Protein AF-X1HNR7-F1 (afdb_monomer_lite)

Organism: NCBI:txid412755

Structure (mmCIF, N/CA/C/O backbone):
data_AF-X1HNR7-F1
#
_entry.id   AF-X1HNR7-F1
#
loop_
_atom_site.group_PDB
_atom_site.id
_atom_site.type_symbol
_atom_site.label_atom_id
_atom_site.label_alt_id
_atom_site.label_comp_id
_atom_site.label_asym_id
_atom_site.label_entity_id
_atom_site.label_seq_id
_atom_site.pdbx_PDB_ins_code
_atom_site.Cartn_x
_atom_site.Cartn_y
_atom_site.Cartn_z
_atom_site.occupancy
_atom_site.B_iso_or_equiv
_atom_site.auth_seq_id
_atom_site.auth_comp_id
_atom_site.auth_asym_id
_atom_site.auth_atom_id
_atom_site.pdbx_PDB_model_num
ATOM 1 N N . PHE A 1 1 ? 10.626 -23.157 -14.989 1.00 56.28 1 PHE A N 1
ATOM 2 C CA . PHE A 1 1 ? 10.855 -22.813 -16.398 1.00 56.28 1 PHE A CA 1
ATOM 3 C C . PHE A 1 1 ? 12.094 -21.938 -16.480 1.00 56.28 1 PHE A C 1
ATOM 5 O O . PHE A 1 1 ? 12.323 -21.141 -15.567 1.00 56.28 1 PHE A O 1
ATOM 12 N N . LYS A 1 2 ? 12.934 -22.143 -17.490 1.00 56.38 2 LYS A N 1
ATOM 13 C CA . LYS A 1 2 ? 13.924 -21.142 -17.908 1.00 56.38 2 LYS A CA 1
ATOM 14 C C . LYS A 1 2 ? 13.302 -20.429 -19.102 1.00 56.38 2 LYS A C 1
ATOM 16 O O . LYS A 1 2 ? 12.690 -21.101 -19.916 1.00 56.38 2 LYS A O 1
ATOM 21 N N . SER A 1 3 ? 13.417 -19.116 -19.182 1.00 61.44 3 SER A N 1
ATOM 22 C CA . SER A 1 3 ? 12.931 -18.364 -20.336 1.00 61.44 3 SER A CA 1
ATOM 23 C C . SER A 1 3 ? 14.121 -17.738 -21.051 1.00 61.44 3 SER A C 1
ATOM 25 O O . SER A 1 3 ? 15.116 -17.403 -20.402 1.00 61.44 3 SER A O 1
ATOM 27 N N . ALA A 1 4 ? 14.032 -17.609 -22.368 1.00 68.06 4 ALA A N 1
ATOM 28 C CA . ALA A 1 4 ? 15.034 -16.948 -23.194 1.00 68.06 4 ALA A CA 1
ATOM 29 C C . ALA A 1 4 ? 14.339 -15.970 -24.140 1.00 68.06 4 ALA A C 1
ATOM 31 O O . ALA A 1 4 ? 13.230 -16.245 -24.602 1.00 68.06 4 ALA A O 1
ATOM 32 N N . TYR A 1 5 ? 14.978 -14.838 -24.427 1.00 68.56 5 TYR A N 1
ATOM 33 C CA . TYR A 1 5 ? 14.567 -14.029 -25.567 1.00 68.56 5 TYR A CA 1
ATOM 34 C C . TYR A 1 5 ? 15.179 -14.641 -26.821 1.00 68.56 5 TYR A C 1
ATOM 36 O O . TYR A 1 5 ? 16.380 -14.883 -26.857 1.00 68.56 5 TYR A O 1
ATOM 44 N N . VAL A 1 6 ? 14.371 -14.917 -27.833 1.00 71.56 6 VAL A N 1
ATOM 45 C CA . VAL A 1 6 ? 14.819 -15.513 -29.093 1.00 71.56 6 VAL A CA 1
ATOM 46 C C . VAL A 1 6 ? 14.371 -14.639 -30.251 1.00 71.56 6 VAL A C 1
ATOM 48 O O . VAL A 1 6 ? 13.269 -14.093 -30.236 1.00 71.56 6 VAL A O 1
ATOM 51 N N . CYS A 1 7 ? 15.243 -14.481 -31.234 1.00 75.50 7 CYS A N 1
ATOM 52 C CA . CYS A 1 7 ? 14.926 -13.849 -32.505 1.00 75.50 7 CYS A CA 1
ATOM 53 C C . CYS A 1 7 ? 14.826 -14.915 -33.603 1.00 75.50 7 CYS A C 1
ATOM 55 O O . CYS A 1 7 ? 15.487 -15.952 -33.515 1.00 75.50 7 CYS A O 1
ATOM 57 N N . ASP A 1 8 ? 14.057 -14.641 -34.657 1.00 73.12 8 ASP A N 1
ATOM 58 C CA . ASP A 1 8 ? 13.908 -15.532 -35.815 1.00 73.12 8 ASP A CA 1
ATOM 59 C C . ASP A 1 8 ? 15.231 -15.770 -36.560 1.00 73.12 8 ASP A C 1
ATOM 61 O O . ASP A 1 8 ? 15.409 -16.807 -37.198 1.00 73.12 8 ASP A O 1
ATOM 65 N N . CYS A 1 9 ? 16.208 -14.867 -36.420 1.00 73.94 9 CYS A N 1
ATOM 66 C CA . CYS A 1 9 ? 17.566 -15.058 -36.934 1.00 73.94 9 CYS A CA 1
ATOM 67 C C . CYS A 1 9 ? 18.414 -16.055 -36.114 1.00 73.94 9 CYS A C 1
ATOM 69 O O . CYS A 1 9 ? 19.590 -16.254 -36.413 1.00 73.94 9 CYS A O 1
ATOM 71 N N . GLY A 1 10 ? 17.845 -16.672 -35.072 1.00 66.19 10 GLY A N 1
ATOM 72 C CA . GLY A 1 10 ? 18.503 -17.675 -34.231 1.00 66.19 10 GLY A CA 1
ATOM 73 C C . GLY A 1 10 ? 19.311 -17.099 -33.065 1.00 66.19 10 GLY A C 1
ATOM 74 O O . GLY A 1 10 ? 19.831 -17.857 -32.247 1.00 66.19 10 GLY A O 1
ATOM 75 N N . SER A 1 11 ? 19.402 -15.772 -32.927 1.00 70.44 11 SER A N 1
ATOM 76 C CA . SER A 1 11 ? 20.061 -15.149 -31.775 1.00 70.44 11 SER A CA 1
ATOM 77 C C . SER A 1 11 ? 19.233 -15.358 -30.501 1.00 70.44 11 SER A C 1
ATOM 79 O O . SER A 1 11 ? 18.129 -14.821 -30.374 1.00 70.44 11 SER A O 1
ATOM 81 N N . ALA A 1 12 ? 19.770 -16.113 -29.540 1.00 59.91 12 ALA A N 1
ATOM 82 C CA . ALA A 1 12 ? 19.189 -16.267 -28.210 1.00 59.91 12 ALA A CA 1
ATOM 83 C C . ALA A 1 12 ? 19.870 -15.316 -27.216 1.00 59.91 12 ALA A C 1
ATOM 85 O O . ALA A 1 12 ? 21.074 -15.381 -26.977 1.00 59.91 12 ALA A O 1
ATOM 86 N N . TRP A 1 13 ? 19.078 -14.444 -26.605 1.00 58.62 13 TRP A N 1
ATOM 87 C CA . TRP A 1 13 ? 19.508 -13.467 -25.619 1.00 58.62 13 TRP A CA 1
ATOM 88 C C . TRP A 1 13 ? 19.031 -13.891 -24.234 1.00 58.62 13 TRP A C 1
ATOM 90 O O . TRP A 1 13 ? 17.838 -14.080 -24.001 1.00 58.62 13 TRP A O 1
ATOM 100 N N . ASN A 1 14 ? 19.976 -13.964 -23.293 1.00 55.81 14 ASN A N 1
ATOM 101 C CA . ASN A 1 14 ? 19.745 -14.075 -21.853 1.00 55.81 14 ASN A CA 1
ATOM 102 C C . ASN A 1 14 ? 18.785 -15.201 -21.434 1.00 55.81 14 ASN A C 1
ATOM 104 O O . ASN A 1 14 ? 17.575 -15.010 -21.335 1.00 55.81 14 ASN A O 1
ATOM 108 N N . VAL A 1 15 ? 19.336 -16.353 -21.052 1.00 56.06 15 VAL A N 1
ATOM 109 C CA . VAL A 1 15 ? 18.557 -17.371 -20.340 1.00 56.06 15 VAL A CA 1
ATOM 110 C C . VAL A 1 15 ? 18.386 -16.946 -18.883 1.00 56.06 15 VAL A C 1
ATOM 112 O O . VAL A 1 15 ? 19.362 -16.812 -18.145 1.00 56.06 15 VAL A O 1
ATOM 115 N N . PHE A 1 16 ? 17.147 -16.780 -18.429 1.00 63.62 16 PHE A N 1
ATOM 116 C CA . PHE A 1 16 ? 16.848 -16.460 -17.035 1.00 63.62 16 PHE A CA 1
ATOM 117 C C . PHE A 1 16 ? 15.841 -17.430 -16.426 1.00 63.62 16 PHE A C 1
ATOM 119 O O . PHE A 1 16 ? 15.053 -18.088 -17.101 1.00 63.62 16 PHE A O 1
ATOM 126 N N . LEU A 1 17 ? 15.872 -17.543 -15.099 1.00 59.31 17 LEU A N 1
ATOM 127 C CA . LEU A 1 17 ? 14.878 -18.321 -14.368 1.00 59.31 17 LEU A CA 1
ATOM 128 C C . LEU A 1 17 ? 13.526 -17.611 -14.442 1.00 59.31 17 LEU A C 1
ATOM 130 O O . LEU A 1 17 ? 13.389 -16.468 -13.996 1.00 59.31 17 LEU A O 1
ATOM 134 N N . HIS A 1 18 ? 12.518 -18.313 -14.954 1.00 66.19 18 HIS A N 1
ATOM 135 C CA . HIS A 1 18 ? 11.159 -17.804 -15.011 1.00 66.19 18 HIS A CA 1
ATOM 136 C C . HIS A 1 18 ? 10.655 -17.561 -13.583 1.00 66.19 18 HIS A C 1
ATOM 138 O O . HIS A 1 18 ? 10.499 -18.476 -12.769 1.00 66.19 18 HIS A O 1
ATOM 144 N N . SER A 1 19 ? 10.361 -16.299 -13.275 1.00 70.44 19 SER A N 1
ATOM 145 C CA . SER A 1 19 ? 9.572 -15.939 -12.101 1.00 70.44 19 SER A CA 1
ATOM 146 C C . SER A 1 19 ? 8.106 -16.173 -12.430 1.00 70.44 19 SER A C 1
ATOM 148 O O . SER A 1 19 ? 7.586 -15.507 -13.320 1.00 70.44 19 SER A O 1
ATOM 150 N N . CYS A 1 20 ? 7.407 -17.049 -11.705 1.00 75.19 20 CYS A N 1
ATOM 151 C CA . CYS A 1 20 ? 5.954 -17.191 -11.877 1.00 75.19 20 CYS A CA 1
ATOM 152 C C . CYS A 1 20 ? 5.186 -15.906 -11.506 1.00 75.19 20 CYS A C 1
ATOM 154 O O . CYS A 1 20 ? 3.969 -15.851 -11.646 1.00 75.19 20 CYS A O 1
ATOM 156 N N . ASN A 1 21 ? 5.886 -14.889 -10.972 1.00 72.50 21 ASN A N 1
ATOM 157 C CA . ASN A 1 21 ? 5.356 -13.600 -10.522 1.00 72.50 21 ASN A CA 1
ATOM 158 C C . ASN A 1 21 ? 4.200 -13.722 -9.515 1.00 72.50 21 ASN A C 1
ATOM 160 O O . ASN A 1 21 ? 3.516 -12.743 -9.211 1.00 72.50 21 ASN A O 1
ATOM 164 N N . ASN A 1 22 ? 4.025 -14.914 -8.943 1.00 81.06 22 ASN A N 1
ATOM 165 C CA . ASN A 1 22 ? 3.084 -15.194 -7.883 1.00 81.06 22 ASN A CA 1
ATOM 166 C C . ASN A 1 22 ? 3.735 -14.843 -6.544 1.00 81.06 22 ASN A C 1
ATOM 168 O O . ASN A 1 22 ? 4.834 -15.302 -6.220 1.00 81.06 22 ASN A O 1
ATOM 172 N N . ILE A 1 23 ? 3.063 -14.003 -5.765 1.00 82.94 23 ILE A N 1
ATOM 173 C CA . ILE A 1 23 ? 3.533 -13.580 -4.444 1.00 82.94 23 ILE A CA 1
ATOM 174 C C . ILE A 1 23 ? 3.318 -14.654 -3.372 1.00 82.94 23 ILE A C 1
ATOM 176 O O . ILE A 1 23 ? 3.924 -14.591 -2.318 1.00 82.94 23 ILE A O 1
ATOM 180 N N . ASN A 1 24 ? 2.514 -15.676 -3.650 1.00 81.50 24 ASN A N 1
ATOM 181 C CA . ASN A 1 24 ? 2.369 -16.834 -2.771 1.00 81.50 24 ASN A CA 1
ATOM 182 C C . ASN A 1 24 ? 3.381 -17.943 -3.105 1.00 81.50 24 ASN A C 1
ATOM 184 O O . ASN A 1 24 ? 3.447 -18.943 -2.400 1.00 81.50 24 ASN A O 1
ATOM 188 N N . CYS A 1 25 ? 4.172 -17.798 -4.177 1.00 83.06 25 CYS A N 1
ATOM 189 C CA . CYS A 1 25 ? 5.193 -18.782 -4.521 1.00 83.06 25 CYS A CA 1
ATOM 190 C C . CYS A 1 25 ? 6.426 -18.593 -3.622 1.00 83.06 25 CYS A C 1
ATOM 192 O O . CYS A 1 25 ? 7.087 -17.560 -3.746 1.00 83.06 25 CYS A O 1
ATOM 194 N N . PRO A 1 26 ? 6.816 -19.579 -2.793 1.00 80.69 26 PRO A N 1
ATOM 195 C CA . PRO A 1 26 ? 7.946 -19.435 -1.870 1.00 80.69 26 PRO A CA 1
ATOM 196 C C . PRO A 1 26 ? 9.281 -19.204 -2.592 1.00 80.69 26 PRO A C 1
ATOM 198 O O . PRO A 1 26 ? 10.168 -18.545 -2.059 1.00 80.69 26 PRO A O 1
ATOM 201 N N . ARG A 1 27 ? 9.413 -19.684 -3.836 1.00 81.81 27 ARG A N 1
ATOM 202 C CA . ARG A 1 27 ? 10.616 -19.493 -4.662 1.00 81.81 27 ARG A CA 1
ATOM 203 C C . ARG A 1 27 ? 10.657 -18.117 -5.328 1.00 81.81 27 ARG A C 1
ATOM 205 O O . ARG A 1 27 ? 11.702 -17.476 -5.367 1.00 81.81 27 ARG A O 1
ATOM 212 N N . CYS A 1 28 ? 9.527 -17.647 -5.857 1.00 84.19 28 CYS A N 1
ATOM 213 C CA . CYS A 1 28 ? 9.471 -16.396 -6.621 1.00 84.19 28 CYS A CA 1
ATOM 214 C C . CYS A 1 28 ? 9.084 -15.178 -5.773 1.00 84.19 28 CYS A C 1
ATOM 216 O O . CYS A 1 28 ? 9.193 -14.059 -6.265 1.00 84.19 28 CYS A O 1
ATOM 218 N N . TYR A 1 29 ? 8.674 -15.368 -4.515 1.00 83.75 29 TYR A N 1
ATOM 219 C CA . TYR A 1 29 ? 8.146 -14.334 -3.620 1.00 83.75 29 TYR A CA 1
ATOM 220 C C . TYR A 1 29 ? 8.943 -13.027 -3.645 1.00 83.75 29 TYR A C 1
ATOM 222 O O . TYR A 1 29 ? 8.389 -11.955 -3.892 1.00 83.75 29 TYR A O 1
ATOM 230 N N . ILE A 1 30 ? 10.263 -13.109 -3.458 1.00 85.88 30 ILE A N 1
ATOM 231 C CA . ILE A 1 30 ? 11.136 -11.931 -3.426 1.00 85.88 30 ILE A CA 1
ATOM 232 C C . ILE A 1 30 ? 11.141 -11.196 -4.771 1.00 85.88 30 ILE A C 1
ATOM 234 O O . ILE A 1 30 ? 11.103 -9.963 -4.800 1.00 85.88 30 ILE A O 1
ATOM 238 N N . ASN A 1 31 ? 11.142 -11.923 -5.888 1.00 85.50 31 ASN A N 1
ATOM 239 C CA . ASN A 1 31 ? 11.086 -11.328 -7.222 1.00 85.50 31 ASN A CA 1
ATOM 240 C C . ASN A 1 31 ? 9.707 -10.718 -7.500 1.00 85.50 31 ASN A C 1
ATOM 242 O O . ASN A 1 31 ? 9.639 -9.574 -7.950 1.00 85.50 31 ASN A O 1
ATOM 246 N N . SER A 1 32 ? 8.623 -11.402 -7.125 1.00 86.62 32 SER A N 1
ATOM 247 C CA . SER A 1 32 ? 7.246 -10.896 -7.201 1.00 86.62 32 SER A CA 1
ATOM 248 C C . SER A 1 32 ? 7.073 -9.595 -6.406 1.00 86.62 32 SER A C 1
ATOM 250 O O . SER A 1 32 ? 6.448 -8.642 -6.883 1.00 86.62 32 SER A O 1
ATOM 252 N N . ILE A 1 33 ? 7.688 -9.505 -5.221 1.00 90.19 33 ILE A N 1
ATOM 253 C CA . ILE A 1 33 ? 7.728 -8.283 -4.409 1.00 90.19 33 ILE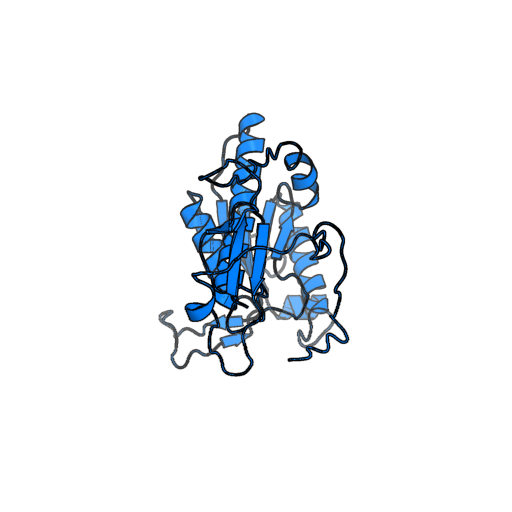 A CA 1
ATOM 254 C C . ILE A 1 33 ? 8.502 -7.175 -5.106 1.00 90.19 33 ILE A C 1
ATOM 256 O O . ILE A 1 33 ? 8.006 -6.053 -5.192 1.00 90.19 33 ILE A O 1
ATOM 260 N N . ARG A 1 34 ? 9.713 -7.457 -5.600 1.00 89.62 34 ARG A N 1
ATOM 261 C CA . ARG A 1 34 ? 10.546 -6.461 -6.294 1.00 89.62 34 ARG A CA 1
ATOM 262 C C . ARG A 1 34 ? 9.825 -5.920 -7.526 1.00 89.62 34 ARG A C 1
ATOM 264 O O . ARG A 1 34 ? 9.761 -4.706 -7.711 1.00 89.62 34 ARG A O 1
ATOM 271 N N . ALA A 1 35 ? 9.224 -6.797 -8.325 1.00 87.12 35 ALA A N 1
ATOM 272 C CA . ALA A 1 35 ? 8.442 -6.425 -9.498 1.00 87.12 35 ALA A CA 1
ATOM 273 C C . ALA A 1 35 ? 7.221 -5.571 -9.119 1.00 87.12 35 ALA A C 1
ATOM 275 O O . ALA A 1 35 ? 6.968 -4.536 -9.736 1.00 87.12 35 ALA A O 1
ATOM 276 N N . THR A 1 36 ? 6.490 -5.952 -8.069 1.00 90.31 36 THR A N 1
ATOM 277 C CA . THR A 1 36 ? 5.331 -5.188 -7.578 1.00 90.31 36 THR A CA 1
ATOM 278 C C . THR A 1 36 ? 5.744 -3.820 -7.044 1.00 90.31 36 THR A C 1
ATOM 280 O O . THR A 1 36 ? 5.214 -2.813 -7.504 1.00 90.31 36 THR A O 1
ATOM 283 N N . ALA A 1 37 ? 6.776 -3.748 -6.202 1.00 93.25 37 ALA A N 1
ATOM 284 C CA . ALA A 1 37 ? 7.321 -2.488 -5.708 1.00 93.25 37 ALA A CA 1
ATOM 285 C C . ALA A 1 37 ? 7.827 -1.581 -6.840 1.00 93.25 37 ALA A C 1
ATOM 287 O O . ALA A 1 37 ? 7.646 -0.366 -6.777 1.00 93.25 37 ALA A O 1
ATOM 288 N N . LYS A 1 38 ? 8.442 -2.146 -7.890 1.00 90.81 38 LYS A N 1
ATOM 289 C CA . LYS A 1 38 ? 8.866 -1.390 -9.080 1.00 90.81 38 LYS A CA 1
ATOM 290 C C . LYS A 1 38 ? 7.655 -0.813 -9.817 1.00 90.81 38 LYS A C 1
ATOM 292 O O . LYS A 1 38 ? 7.652 0.381 -10.097 1.00 90.81 38 LYS A O 1
ATOM 297 N N . ARG A 1 39 ? 6.616 -1.617 -10.080 1.00 90.19 39 ARG A N 1
ATOM 298 C CA . ARG A 1 39 ? 5.368 -1.153 -10.722 1.00 90.19 39 ARG A CA 1
ATOM 299 C C . ARG A 1 39 ? 4.678 -0.054 -9.916 1.00 90.19 39 ARG A C 1
ATOM 301 O O . ARG A 1 39 ? 4.283 0.963 -10.480 1.00 90.19 39 ARG A O 1
ATOM 308 N N . ASP A 1 40 ? 4.565 -0.246 -8.609 1.00 92.56 40 ASP A N 1
ATOM 309 C CA . ASP A 1 40 ? 3.914 0.698 -7.706 1.00 92.56 40 ASP A CA 1
ATOM 310 C C . ASP A 1 40 ? 4.702 2.005 -7.575 1.00 92.56 40 ASP A C 1
ATOM 312 O O . ASP A 1 40 ? 4.127 3.091 -7.597 1.00 92.56 40 ASP A O 1
ATOM 316 N N . ARG A 1 41 ? 6.035 1.926 -7.526 1.00 93.88 41 ARG A N 1
ATOM 317 C CA . ARG A 1 41 ? 6.896 3.108 -7.609 1.00 93.88 41 ARG A CA 1
ATOM 318 C C . ARG A 1 41 ? 6.705 3.840 -8.935 1.00 93.88 41 ARG A C 1
ATOM 320 O O . ARG A 1 41 ? 6.537 5.054 -8.932 1.00 93.88 41 ARG A O 1
ATOM 327 N N . ASN A 1 42 ? 6.709 3.122 -10.060 1.00 89.62 42 ASN A N 1
ATOM 328 C CA . ASN A 1 42 ? 6.554 3.732 -11.384 1.00 89.62 42 ASN A CA 1
ATOM 329 C C . ASN A 1 42 ? 5.219 4.478 -11.506 1.00 89.62 42 ASN A C 1
ATOM 331 O O . ASN A 1 42 ? 5.141 5.506 -12.169 1.00 89.62 42 ASN A O 1
ATOM 335 N N . ARG A 1 43 ? 4.171 3.989 -10.837 1.00 90.50 43 ARG A N 1
ATOM 336 C CA . ARG A 1 43 ? 2.878 4.672 -10.751 1.00 90.50 43 ARG A CA 1
ATOM 337 C C . ARG A 1 43 ? 2.974 6.026 -10.047 1.00 90.50 43 ARG A C 1
ATOM 339 O O . ARG A 1 43 ? 2.368 6.980 -10.530 1.00 90.50 43 ARG A O 1
ATOM 346 N N . PHE A 1 44 ? 3.730 6.124 -8.949 1.00 91.06 44 PHE A N 1
ATOM 347 C CA . PHE A 1 44 ? 4.015 7.418 -8.321 1.00 91.06 44 PHE A CA 1
ATOM 348 C C . PHE A 1 44 ? 4.754 8.346 -9.289 1.00 91.06 44 PHE A C 1
ATOM 350 O O . PHE A 1 44 ? 4.280 9.451 -9.530 1.00 91.06 44 PHE A O 1
ATOM 357 N N . ASP A 1 45 ? 5.838 7.868 -9.911 1.00 88.50 45 ASP A N 1
ATOM 358 C CA . ASP A 1 45 ? 6.642 8.668 -10.846 1.00 88.50 45 ASP A CA 1
ATOM 359 C C . ASP A 1 45 ? 5.796 9.204 -12.025 1.00 88.50 45 ASP A C 1
ATOM 361 O O . ASP A 1 45 ? 5.901 10.373 -12.397 1.00 88.50 45 ASP A O 1
ATOM 365 N N . GLN A 1 46 ? 4.922 8.369 -12.598 1.00 86.19 46 GLN A N 1
ATOM 366 C CA . GLN A 1 46 ? 4.046 8.746 -13.714 1.00 86.19 46 GLN A CA 1
ATOM 367 C C . GLN A 1 46 ? 3.042 9.834 -13.330 1.00 86.19 46 GLN A C 1
ATOM 369 O O . GLN A 1 46 ? 2.843 10.792 -14.079 1.00 86.19 46 GLN A O 1
ATOM 374 N N . ILE A 1 47 ? 2.412 9.696 -12.165 1.00 85.25 47 ILE A N 1
ATOM 375 C CA . ILE A 1 47 ? 1.440 10.679 -11.685 1.00 85.25 47 ILE A CA 1
ATOM 376 C C . ILE A 1 47 ? 2.140 11.979 -11.300 1.00 85.25 47 ILE A C 1
ATOM 378 O O . ILE A 1 47 ? 1.658 13.046 -11.668 1.00 85.25 47 ILE A O 1
ATOM 382 N N . ASP A 1 48 ? 3.300 11.914 -10.650 1.00 83.69 48 ASP A N 1
ATOM 383 C CA . ASP A 1 48 ? 4.094 13.096 -10.314 1.00 83.69 48 ASP A CA 1
ATOM 384 C C . ASP A 1 48 ? 4.531 13.853 -11.580 1.00 83.69 48 ASP A C 1
ATOM 386 O O . ASP A 1 48 ? 4.443 15.083 -11.620 1.00 83.69 48 ASP A O 1
ATOM 390 N N . LYS A 1 49 ? 4.928 13.134 -12.644 1.00 84.94 49 LYS A N 1
ATOM 391 C CA . LYS A 1 49 ? 5.244 13.721 -13.960 1.00 84.94 49 LYS A CA 1
ATOM 392 C C . LYS A 1 49 ? 4.014 14.393 -14.574 1.00 84.94 49 LYS A C 1
ATOM 394 O O . LYS A 1 49 ? 4.110 15.523 -15.049 1.00 84.94 49 LYS A O 1
ATOM 399 N N . TYR A 1 50 ? 2.858 13.729 -14.542 1.00 84.38 50 TYR A N 1
ATOM 400 C CA . TYR A 1 50 ? 1.597 14.285 -15.044 1.00 84.38 50 TYR A CA 1
ATOM 401 C C . TYR A 1 50 ? 1.176 15.555 -14.287 1.00 84.38 50 TYR A C 1
ATOM 403 O O . TYR A 1 50 ? 0.841 16.563 -14.906 1.00 84.38 50 TYR A O 1
ATOM 411 N N . LEU A 1 51 ? 1.234 15.533 -12.954 1.00 82.75 51 LEU A N 1
ATOM 412 C CA . LEU A 1 51 ? 0.882 16.674 -12.109 1.00 82.75 51 LEU A CA 1
ATOM 413 C C . LEU A 1 51 ? 1.838 17.854 -12.330 1.00 82.75 51 LEU A C 1
ATOM 415 O O . LEU A 1 51 ? 1.378 18.986 -12.471 1.00 82.75 51 LEU A O 1
ATOM 419 N N . SER A 1 52 ? 3.140 17.588 -12.459 1.00 84.31 52 SER A N 1
ATOM 420 C CA . SER A 1 52 ? 4.141 18.618 -12.773 1.00 84.31 52 SER A CA 1
ATOM 421 C C . SER A 1 52 ? 3.847 19.320 -14.104 1.00 84.31 52 SER A C 1
ATOM 423 O O . SER A 1 52 ? 3.865 20.545 -14.161 1.00 84.31 52 SER A O 1
ATOM 425 N N . LYS A 1 53 ? 3.475 18.570 -15.156 1.00 85.69 53 LYS A N 1
ATOM 426 C CA . LYS A 1 53 ? 3.068 19.143 -16.458 1.00 85.69 53 LYS A CA 1
ATOM 427 C C . LYS A 1 53 ? 1.831 20.047 -16.368 1.00 85.69 53 LYS A C 1
ATOM 429 O O . LYS A 1 53 ? 1.640 20.907 -17.216 1.00 85.69 53 LYS A O 1
ATOM 434 N N . LYS A 1 54 ? 0.980 19.845 -15.360 1.00 84.19 54 LYS A N 1
ATOM 435 C CA . LYS A 1 54 ? -0.207 20.669 -15.085 1.00 84.19 54 LYS A CA 1
ATOM 436 C C . LYS A 1 54 ? 0.083 21.834 -14.123 1.00 84.19 54 LYS A C 1
ATOM 438 O O . LYS A 1 54 ? -0.855 22.468 -13.656 1.00 84.19 54 LYS A O 1
ATOM 443 N N . GLY A 1 55 ? 1.353 22.101 -13.809 1.00 86.25 55 GLY A N 1
ATOM 444 C CA . GLY A 1 55 ? 1.771 23.201 -12.936 1.00 86.25 55 GLY A CA 1
ATOM 445 C C . GLY A 1 55 ? 1.673 22.904 -11.437 1.00 86.25 55 GLY A C 1
ATOM 446 O O . GLY A 1 55 ? 1.915 23.789 -10.616 1.00 86.25 55 GLY A O 1
ATOM 447 N N . PHE A 1 56 ? 1.348 21.670 -11.035 1.00 84.12 56 PHE A N 1
ATOM 448 C CA . PHE A 1 56 ? 1.335 21.310 -9.618 1.00 84.12 56 PHE A CA 1
ATOM 449 C C . PHE A 1 56 ? 2.760 21.091 -9.104 1.00 84.12 56 PHE A C 1
ATOM 451 O O . PHE A 1 56 ? 3.534 20.321 -9.672 1.00 84.12 56 PHE A O 1
ATOM 458 N N . LYS A 1 57 ? 3.095 21.719 -7.970 1.00 80.00 57 LYS A N 1
ATOM 459 C CA . LYS A 1 57 ? 4.380 21.496 -7.295 1.00 80.00 57 LYS A CA 1
ATOM 460 C C . LYS A 1 57 ? 4.447 20.080 -6.726 1.00 80.00 57 LYS A C 1
ATOM 462 O O . LYS A 1 57 ? 3.544 19.652 -6.001 1.00 80.00 57 LYS A O 1
ATOM 467 N N . LYS A 1 58 ? 5.557 19.385 -6.992 1.00 76.94 58 LYS A N 1
ATOM 468 C CA . LYS A 1 58 ? 5.849 18.078 -6.398 1.00 76.94 58 LYS A CA 1
ATOM 469 C C . LYS A 1 58 ? 5.880 18.197 -4.874 1.00 76.94 58 LYS A C 1
ATOM 471 O O . LYS A 1 58 ? 6.603 19.023 -4.320 1.00 76.94 58 LYS A O 1
ATOM 476 N N . ARG A 1 59 ? 5.094 17.365 -4.194 1.00 78.00 59 ARG A N 1
ATOM 477 C CA . ARG A 1 59 ? 5.128 17.228 -2.733 1.00 78.00 59 ARG A CA 1
ATOM 478 C C . ARG A 1 59 ? 5.903 15.970 -2.365 1.00 78.00 59 ARG A C 1
ATOM 480 O O . ARG A 1 59 ? 5.999 15.042 -3.160 1.00 78.00 59 ARG A O 1
ATOM 487 N N . PHE A 1 60 ? 6.448 15.917 -1.154 1.00 85.75 60 PHE A N 1
ATOM 488 C CA . PHE A 1 60 ? 7.064 14.687 -0.667 1.00 85.75 60 PHE A CA 1
ATOM 489 C C . PHE A 1 60 ? 5.997 13.630 -0.385 1.00 85.75 60 PHE A C 1
ATOM 491 O O . PHE A 1 60 ? 4.908 13.925 0.126 1.00 85.75 60 PHE A O 1
ATOM 498 N N . LEU A 1 61 ? 6.320 12.386 -0.726 1.00 92.19 61 LEU A N 1
ATOM 499 C CA . LEU A 1 61 ? 5.524 11.243 -0.313 1.00 92.19 61 LEU A CA 1
ATOM 500 C C . LEU A 1 61 ? 5.782 10.997 1.177 1.00 92.19 61 LEU A C 1
ATOM 502 O O . LEU A 1 61 ? 6.891 11.177 1.682 1.00 92.19 61 LEU A O 1
ATOM 506 N N . ARG A 1 62 ? 4.745 10.578 1.890 1.00 93.00 62 ARG A N 1
ATOM 507 C CA . ARG A 1 62 ? 4.820 10.215 3.304 1.00 93.00 62 ARG A CA 1
ATOM 508 C C . ARG A 1 62 ? 4.596 8.730 3.442 1.00 93.00 62 ARG A C 1
ATOM 510 O O . ARG A 1 62 ? 3.706 8.193 2.791 1.00 93.00 62 ARG A O 1
ATOM 517 N N . HIS A 1 63 ? 5.355 8.098 4.325 1.00 94.44 63 HIS A N 1
ATOM 518 C CA . HIS A 1 63 ? 5.078 6.757 4.810 1.00 94.44 63 HIS A CA 1
ATOM 519 C C . HIS A 1 63 ? 4.532 6.865 6.226 1.00 94.44 63 HIS A C 1
ATOM 521 O O . HIS A 1 63 ? 5.228 7.328 7.130 1.00 94.44 63 HIS A O 1
ATOM 527 N N . ILE A 1 64 ? 3.285 6.458 6.421 1.00 92.81 64 ILE A N 1
ATOM 528 C CA . ILE A 1 64 ? 2.628 6.468 7.730 1.00 92.81 64 ILE A CA 1
ATOM 529 C C . ILE A 1 64 ? 2.121 5.064 8.053 1.00 92.81 64 ILE A C 1
ATOM 531 O O . ILE A 1 64 ? 1.739 4.318 7.149 1.00 92.81 64 ILE A O 1
ATOM 535 N N . SER A 1 65 ? 2.106 4.718 9.336 1.00 91.94 65 SER A N 1
ATOM 536 C CA . SER A 1 65 ? 1.332 3.589 9.847 1.00 91.94 65 SER A CA 1
ATOM 537 C C . SER A 1 65 ? 0.001 4.104 10.366 1.00 91.94 65 SER A C 1
ATOM 539 O O . SER A 1 65 ? -0.032 5.070 11.128 1.00 91.94 65 SER A O 1
ATOM 541 N N . ILE A 1 66 ? -1.083 3.455 9.968 1.00 91.62 66 ILE A N 1
ATOM 542 C CA . ILE A 1 66 ? -2.430 3.664 10.481 1.00 91.62 66 ILE A CA 1
ATOM 543 C C . ILE A 1 66 ? -2.758 2.425 11.295 1.00 91.62 66 ILE A C 1
ATOM 545 O O . ILE A 1 66 ? -3.081 1.366 10.752 1.00 91.62 66 ILE A O 1
ATOM 549 N N . ASN A 1 67 ? -2.633 2.562 12.603 1.00 88.81 67 ASN A N 1
ATOM 550 C CA . ASN A 1 67 ? -2.920 1.499 13.542 1.00 88.81 67 ASN A CA 1
ATOM 551 C C . ASN A 1 67 ? -4.383 1.601 13.943 1.00 88.81 67 ASN A C 1
ATOM 553 O O . ASN A 1 67 ? -4.886 2.689 14.237 1.00 88.81 67 ASN A O 1
ATOM 557 N N . ILE A 1 68 ? -5.056 0.463 13.949 1.00 84.69 68 ILE A N 1
ATOM 558 C CA . ILE A 1 68 ? -6.474 0.392 14.256 1.00 84.69 68 ILE A CA 1
ATOM 559 C C . ILE A 1 68 ? -6.606 -0.245 15.624 1.00 84.69 68 ILE A C 1
ATOM 561 O O . ILE A 1 68 ? -5.973 -1.264 15.893 1.00 84.69 68 ILE A O 1
ATOM 565 N N . GLN A 1 69 ? -7.396 0.367 16.498 1.00 82.12 69 GLN A N 1
ATOM 566 C CA . GLN A 1 69 ? -7.718 -0.267 17.766 1.00 82.12 69 GLN A CA 1
ATOM 567 C C . GLN A 1 69 ? -8.612 -1.472 17.484 1.00 82.12 69 GLN A C 1
ATOM 569 O O . GLN A 1 69 ? -9.671 -1.328 16.874 1.00 82.12 69 GLN A O 1
ATOM 574 N N . GLU A 1 70 ? -8.182 -2.650 17.928 1.00 78.56 70 GLU A N 1
ATOM 575 C CA . GLU A 1 70 ? -8.877 -3.914 17.683 1.00 78.56 70 GLU A CA 1
ATOM 576 C C . GLU A 1 70 ? -10.355 -3.836 18.074 1.00 78.56 70 GLU A C 1
ATOM 578 O O . GLU A 1 70 ? -11.216 -4.111 17.245 1.00 78.56 70 GLU A O 1
ATOM 583 N N . LYS A 1 71 ? -10.661 -3.295 19.262 1.00 82.06 71 LYS A N 1
ATOM 584 C CA . LYS A 1 71 ? -12.039 -3.070 19.733 1.00 82.06 71 LYS A CA 1
ATOM 585 C C . LYS A 1 71 ? -12.940 -2.328 18.735 1.00 82.06 71 LYS A C 1
ATOM 587 O O . LYS A 1 71 ? -14.120 -2.647 18.618 1.00 82.06 71 LYS A O 1
ATOM 592 N N . GLU A 1 72 ? -12.405 -1.358 17.994 1.00 79.62 72 GLU A N 1
ATOM 593 C CA . GLU A 1 72 ? -13.185 -0.607 17.005 1.00 79.62 72 GLU A CA 1
ATOM 594 C C . GLU A 1 72 ? -13.412 -1.419 15.742 1.00 79.62 72 GLU A C 1
ATOM 596 O O . GLU A 1 72 ? -14.493 -1.364 15.158 1.00 79.62 72 GLU A O 1
ATOM 601 N N . VAL A 1 73 ? -12.415 -2.208 15.338 1.00 77.38 73 VAL A N 1
ATOM 602 C CA . VAL A 1 73 ? -12.576 -3.134 14.221 1.00 77.38 73 VAL A CA 1
ATOM 603 C C . VAL A 1 73 ? -13.663 -4.152 14.534 1.00 77.38 73 VAL A C 1
ATOM 605 O O . VAL A 1 73 ? -14.584 -4.315 13.741 1.00 77.38 73 VAL A O 1
ATOM 608 N N . LEU A 1 74 ? -13.600 -4.766 15.712 1.00 82.12 74 LEU A N 1
ATOM 609 C CA . LEU A 1 74 ? -14.592 -5.727 16.184 1.00 82.12 74 LEU A CA 1
ATOM 610 C C . LEU A 1 74 ? -16.000 -5.121 16.202 1.00 82.12 74 LEU A C 1
ATOM 612 O O . LEU A 1 74 ? -16.934 -5.692 15.636 1.00 82.12 74 LEU A O 1
ATOM 616 N N . LYS A 1 75 ? -16.136 -3.892 16.715 1.00 83.94 75 LYS A N 1
ATOM 617 C CA . LYS A 1 75 ? -17.391 -3.128 16.677 1.00 83.94 75 LYS A CA 1
ATOM 618 C C . LYS A 1 75 ? -17.894 -2.878 15.254 1.00 83.94 75 LYS A C 1
ATOM 620 O O . LYS A 1 75 ? -19.095 -2.904 15.011 1.00 83.94 75 LYS A O 1
ATOM 625 N N . TRP A 1 76 ? -17.006 -2.607 14.298 1.00 81.19 76 TRP A N 1
ATOM 626 C CA . TRP A 1 76 ? -17.394 -2.384 12.902 1.00 81.19 76 TRP A CA 1
ATOM 627 C C . TRP A 1 76 ? -17.844 -3.639 12.183 1.00 81.19 76 TRP A C 1
ATOM 629 O O . TRP A 1 76 ? -18.662 -3.524 11.272 1.00 81.19 76 TRP A O 1
ATOM 639 N N . LEU A 1 77 ? -17.263 -4.774 12.548 1.00 81.69 77 LEU A N 1
ATOM 640 C CA . LEU A 1 77 ? -17.593 -6.072 11.986 1.00 81.69 77 LEU A CA 1
ATOM 641 C C . LEU A 1 77 ? -18.817 -6.691 12.670 1.00 81.69 77 LEU A C 1
ATOM 643 O O . LEU A 1 77 ? -19.433 -7.579 12.096 1.00 81.69 77 LEU A O 1
ATOM 647 N N . GLY A 1 78 ? -19.170 -6.232 13.877 1.00 83.81 78 GLY A N 1
ATOM 648 C CA . GLY A 1 78 ? -20.157 -6.911 14.717 1.00 83.81 78 GLY A CA 1
ATOM 649 C C . GLY A 1 78 ? -19.669 -8.297 15.150 1.00 83.81 78 GLY A C 1
ATOM 650 O O . GLY A 1 78 ? -20.476 -9.203 15.325 1.00 83.81 78 GLY A O 1
ATOM 651 N N . LYS A 1 79 ? -18.347 -8.476 15.267 1.00 81.19 79 LYS A N 1
ATOM 652 C CA . LYS A 1 79 ? -17.683 -9.763 15.520 1.00 81.19 79 LYS A CA 1
ATOM 653 C C . LYS A 1 79 ? -16.779 -9.676 16.747 1.00 81.19 79 LYS A C 1
ATOM 655 O O . LYS A 1 79 ? -16.366 -8.587 17.134 1.00 81.19 79 LYS A O 1
ATOM 660 N N . LYS A 1 80 ? -16.462 -10.831 17.340 1.00 72.81 80 LYS A N 1
ATOM 661 C CA . LYS A 1 80 ? -15.513 -10.941 18.462 1.00 72.81 80 LYS A CA 1
ATOM 662 C C . LYS A 1 80 ? -14.055 -11.040 18.010 1.00 72.81 80 LYS A C 1
ATOM 664 O O . LYS A 1 80 ? -13.184 -10.630 18.761 1.00 72.81 80 LYS A O 1
ATOM 669 N N . GLU A 1 81 ? -13.803 -11.506 16.788 1.00 67.44 81 GLU A N 1
ATOM 670 C CA . GLU A 1 81 ? -12.464 -11.575 16.185 1.00 67.44 81 GLU A CA 1
ATOM 671 C C . GLU A 1 81 ? -12.552 -11.277 14.672 1.00 67.44 81 GLU A C 1
ATOM 673 O O . GLU A 1 81 ? -13.645 -11.250 14.095 1.00 67.44 81 GLU A O 1
ATOM 678 N N . ILE A 1 82 ? -11.407 -11.013 14.030 1.00 66.56 82 ILE A N 1
ATOM 679 C CA . ILE A 1 82 ? -11.296 -10.873 12.566 1.00 66.56 82 ILE A CA 1
ATOM 680 C C . ILE A 1 82 ? -10.844 -12.217 12.006 1.00 66.56 82 ILE A C 1
ATOM 682 O O . ILE A 1 82 ? -9.760 -12.678 12.358 1.00 66.56 82 ILE A O 1
ATOM 686 N N . TYR A 1 83 ? -11.623 -12.810 11.106 1.00 65.12 83 TYR A N 1
ATOM 687 C CA . TYR A 1 83 ? -11.346 -14.174 10.645 1.00 65.12 83 TYR A CA 1
ATOM 688 C C . TYR A 1 83 ? -10.910 -14.253 9.184 1.00 65.12 83 TYR A C 1
ATOM 690 O O . TYR A 1 83 ? -10.156 -15.154 8.820 1.00 65.12 83 TYR A O 1
ATOM 698 N N . ASP A 1 84 ? -11.355 -13.324 8.334 1.00 75.06 84 ASP A N 1
ATOM 699 C CA . ASP A 1 84 ? -11.241 -13.511 6.888 1.00 75.06 84 ASP A CA 1
ATOM 700 C C . ASP A 1 84 ? -10.934 -12.233 6.086 1.00 75.06 84 ASP A C 1
ATOM 702 O O . ASP A 1 84 ? -10.803 -11.115 6.590 1.00 75.06 84 ASP A O 1
ATOM 706 N N . TYR A 1 85 ? -10.768 -12.416 4.775 1.00 78.00 85 TYR A N 1
ATOM 707 C CA . TYR A 1 85 ? -10.492 -11.327 3.843 1.00 78.00 85 TYR A CA 1
ATOM 708 C C . TYR A 1 85 ? -11.665 -10.345 3.687 1.00 78.00 85 TYR A C 1
ATOM 710 O O . TYR A 1 85 ? -11.439 -9.180 3.340 1.00 78.00 85 TYR A O 1
ATOM 718 N N . ASP A 1 86 ? -12.905 -10.784 3.893 1.00 82.88 86 ASP A N 1
ATOM 719 C CA . ASP A 1 86 ? -14.080 -9.931 3.734 1.00 82.88 86 ASP A CA 1
ATOM 720 C C . ASP A 1 86 ? -14.192 -8.936 4.889 1.00 82.88 86 ASP A C 1
ATOM 722 O O . ASP A 1 86 ? -14.431 -7.747 4.647 1.00 82.88 86 ASP A O 1
ATOM 726 N N . ASP A 1 87 ? -13.838 -9.353 6.103 1.00 81.44 87 ASP A N 1
ATOM 727 C CA . ASP A 1 87 ? -13.646 -8.447 7.234 1.00 81.44 87 ASP A CA 1
ATOM 728 C C . ASP A 1 87 ? -12.612 -7.359 6.898 1.00 81.44 87 ASP A C 1
ATOM 730 O O . ASP A 1 87 ? -12.840 -6.157 7.089 1.00 81.44 87 ASP A O 1
ATOM 734 N N . LEU A 1 88 ? -11.494 -7.746 6.275 1.00 79.75 88 LEU A N 1
ATOM 735 C CA . LEU A 1 88 ? -10.471 -6.791 5.846 1.00 79.75 88 LEU A CA 1
ATOM 736 C C . LEU A 1 88 ? -10.969 -5.808 4.793 1.00 79.75 88 LEU A C 1
ATOM 738 O O . LEU A 1 88 ? -10.537 -4.651 4.796 1.00 79.75 88 LEU A O 1
ATOM 742 N N . LYS A 1 89 ? -11.869 -6.216 3.890 1.00 84.88 89 LYS A N 1
ATOM 743 C CA . LYS A 1 89 ? -12.480 -5.286 2.929 1.00 84.88 89 LYS A CA 1
ATOM 744 C C . LYS A 1 89 ? -13.294 -4.216 3.648 1.00 84.88 89 LYS A C 1
ATOM 746 O O . LYS A 1 89 ? -13.191 -3.044 3.274 1.00 84.88 89 LYS A O 1
ATOM 751 N N . VAL A 1 90 ? -14.075 -4.587 4.664 1.00 86.44 90 VAL A N 1
ATOM 752 C CA . VAL A 1 90 ? -14.886 -3.642 5.451 1.00 86.44 90 VAL A CA 1
ATOM 753 C C . VAL A 1 90 ? -13.982 -2.628 6.147 1.00 86.44 90 VAL A C 1
ATOM 755 O O . VAL A 1 90 ? -14.162 -1.414 5.991 1.00 86.44 90 VAL A O 1
ATOM 758 N N . VAL A 1 91 ? -12.954 -3.113 6.843 1.00 85.31 91 VAL A N 1
ATOM 759 C CA . VAL A 1 91 ? -11.993 -2.272 7.567 1.00 85.31 91 VAL A CA 1
ATOM 760 C C . VAL A 1 91 ? -11.253 -1.339 6.610 1.00 85.31 91 VAL A C 1
ATOM 762 O O . VAL A 1 91 ? -11.219 -0.122 6.815 1.00 85.31 91 VAL A O 1
ATOM 765 N N . ARG A 1 92 ? -10.723 -1.880 5.508 1.00 88.75 92 ARG A N 1
ATOM 766 C CA . ARG A 1 92 ? -10.057 -1.111 4.448 1.00 88.75 92 ARG A CA 1
ATOM 767 C C . ARG A 1 92 ? -10.969 -0.026 3.885 1.00 88.75 92 ARG A C 1
ATOM 769 O O . ARG A 1 92 ? -10.531 1.106 3.703 1.00 88.75 92 ARG A O 1
ATOM 776 N N . THR A 1 93 ? -12.240 -0.344 3.651 1.00 89.62 93 THR A N 1
ATOM 777 C CA . THR A 1 93 ? -13.233 0.606 3.135 1.00 89.62 93 THR A CA 1
ATOM 778 C C . THR A 1 93 ? -13.461 1.753 4.115 1.00 89.62 93 THR A C 1
ATOM 780 O O . THR A 1 93 ? -13.502 2.912 3.696 1.00 89.62 93 THR A O 1
ATOM 783 N N . LYS A 1 94 ? -13.559 1.470 5.420 1.00 88.44 94 LYS A N 1
ATOM 784 C CA . LYS A 1 94 ? -13.689 2.507 6.456 1.00 88.44 94 LYS A CA 1
ATOM 785 C C . LYS A 1 94 ? -12.450 3.398 6.527 1.00 88.44 94 LYS A C 1
ATOM 787 O O . LYS A 1 94 ? -12.591 4.620 6.456 1.00 88.44 94 LYS A O 1
ATOM 792 N N . VAL A 1 95 ? -11.253 2.808 6.556 1.00 89.44 95 VAL A N 1
ATOM 793 C CA . VAL A 1 95 ? -9.984 3.559 6.532 1.00 89.44 95 VAL A CA 1
ATOM 794 C C . VAL A 1 95 ? -9.911 4.454 5.298 1.00 89.44 95 VAL A C 1
ATOM 796 O O . VAL A 1 95 ? -9.666 5.652 5.413 1.00 89.44 95 VAL A O 1
ATOM 799 N N . MET A 1 96 ? -10.215 3.919 4.116 1.00 91.31 96 MET A N 1
ATOM 800 C CA . MET A 1 96 ? -10.221 4.696 2.878 1.00 91.31 96 MET A CA 1
ATOM 801 C C . MET A 1 96 ? -11.229 5.844 2.895 1.00 91.31 96 MET A C 1
ATOM 803 O O . MET A 1 96 ? -10.903 6.930 2.420 1.00 91.31 96 MET A O 1
ATOM 807 N N . LYS A 1 97 ? -12.446 5.637 3.416 1.00 89.75 97 LYS A N 1
ATOM 808 C CA . LYS A 1 97 ? -13.450 6.709 3.537 1.00 89.75 97 LYS A CA 1
ATOM 809 C C . LYS A 1 97 ? -12.917 7.860 4.392 1.00 89.75 97 LYS A C 1
ATOM 811 O O . LYS A 1 97 ? -13.096 9.018 4.026 1.00 89.75 97 LYS A O 1
ATOM 816 N N . ILE A 1 98 ? -12.229 7.552 5.487 1.00 87.88 98 ILE A N 1
ATOM 817 C CA . ILE A 1 98 ? -11.645 8.555 6.386 1.00 87.88 98 ILE A CA 1
ATOM 818 C C . ILE A 1 98 ? -10.474 9.274 5.718 1.00 87.88 98 ILE A C 1
ATOM 820 O O . ILE A 1 98 ? -10.436 10.501 5.708 1.00 87.88 98 ILE A O 1
ATOM 824 N N . LEU A 1 99 ? -9.561 8.529 5.093 1.00 90.00 99 LEU A N 1
ATOM 825 C CA . LEU A 1 99 ? -8.431 9.099 4.359 1.00 90.00 99 LEU A CA 1
ATOM 826 C C . LEU A 1 99 ? -8.899 10.025 3.227 1.00 90.00 99 LEU A C 1
ATOM 828 O O . LEU A 1 99 ? -8.374 11.125 3.076 1.00 90.00 99 LEU A O 1
ATOM 832 N N . LYS A 1 100 ? -9.937 9.639 2.477 1.00 88.94 100 LYS A N 1
ATOM 833 C CA . LYS A 1 100 ? -10.528 10.483 1.427 1.00 88.94 100 LYS A CA 1
ATOM 834 C C . LYS A 1 100 ? -11.129 11.779 1.974 1.00 88.94 100 LYS A C 1
ATOM 836 O O . LYS A 1 100 ? -10.921 12.821 1.363 1.00 88.94 100 LYS A O 1
ATOM 841 N N . LYS A 1 101 ? -11.817 11.739 3.126 1.00 86.75 101 LYS A N 1
ATOM 842 C CA . LYS A 1 101 ? -12.333 12.949 3.805 1.00 86.75 101 LYS A CA 1
ATOM 843 C C . LYS A 1 101 ? -11.223 13.921 4.212 1.00 86.75 101 LYS A C 1
ATOM 845 O O . LYS A 1 101 ? -11.479 15.103 4.374 1.00 86.75 101 LYS A O 1
ATOM 850 N N . LEU A 1 102 ? -10.004 13.417 4.373 1.00 85.56 102 LEU A N 1
ATOM 851 C CA . LEU A 1 102 ? -8.810 14.196 4.688 1.00 85.56 102 LEU A CA 1
ATOM 852 C C . LEU A 1 102 ? -7.955 14.511 3.455 1.00 85.56 102 LEU A C 1
ATOM 854 O O . LEU A 1 102 ? -6.802 14.916 3.590 1.00 85.56 102 LEU A O 1
ATOM 858 N N . HIS A 1 103 ? -8.493 14.282 2.256 1.00 88.06 103 HIS A N 1
ATOM 859 C CA . HIS A 1 103 ? -7.807 14.514 0.986 1.00 88.06 103 HIS A CA 1
ATOM 860 C C . HIS A 1 103 ? -6.482 13.746 0.848 1.00 88.06 103 HIS A C 1
ATOM 862 O O . HIS A 1 103 ? -5.564 14.178 0.149 1.00 88.06 103 HIS A O 1
ATOM 868 N N . PHE A 1 104 ? -6.377 12.578 1.490 1.00 91.00 104 PHE A N 1
ATOM 869 C CA . PHE A 1 104 ? -5.270 11.664 1.239 1.00 91.00 104 PHE A CA 1
ATOM 870 C C . PHE A 1 104 ? -5.423 11.009 -0.128 1.00 91.00 104 PHE A C 1
ATOM 872 O O . PHE A 1 104 ? -6.524 10.699 -0.593 1.00 91.00 104 PHE A O 1
ATOM 879 N N . SER A 1 105 ? -4.282 10.748 -0.747 1.00 92.12 105 SER A N 1
ATOM 880 C CA . SER A 1 105 ? -4.183 10.133 -2.059 1.00 92.12 105 SER A CA 1
ATOM 881 C C . SER A 1 105 ? -2.902 9.313 -2.120 1.00 92.12 105 SER A C 1
ATOM 883 O O . SER A 1 105 ? -1.820 9.841 -1.856 1.00 92.12 105 SER A O 1
ATOM 885 N N . GLY A 1 106 ? -3.001 8.030 -2.463 1.00 94.62 106 GLY A N 1
ATOM 886 C CA . GLY A 1 106 ? -1.830 7.159 -2.511 1.00 94.62 106 GLY A CA 1
ATOM 887 C C . GLY A 1 106 ? -2.146 5.672 -2.489 1.00 94.62 106 GLY A C 1
ATOM 888 O O . GLY A 1 106 ? -3.197 5.226 -2.957 1.00 94.62 106 GLY A O 1
ATOM 889 N N . LEU A 1 107 ? -1.194 4.927 -1.939 1.00 95.94 107 LEU A N 1
ATOM 890 C CA . LEU A 1 107 ? -1.182 3.483 -1.780 1.00 95.94 107 LEU A CA 1
ATOM 891 C C . LEU A 1 107 ? -1.419 3.116 -0.317 1.00 95.94 107 LEU A C 1
ATOM 893 O O . LEU A 1 107 ? -0.736 3.615 0.574 1.00 95.94 107 LEU A O 1
ATOM 897 N N . LEU A 1 108 ? -2.356 2.207 -0.083 1.00 95.44 108 LEU A N 1
ATOM 898 C CA . LEU A 1 108 ? -2.620 1.578 1.203 1.00 95.44 108 LEU A CA 1
ATOM 899 C C . LEU A 1 108 ? -2.211 0.099 1.142 1.00 95.44 108 LEU A C 1
ATOM 901 O O . LEU A 1 108 ? -2.574 -0.591 0.189 1.00 95.44 108 LEU A O 1
ATOM 905 N N . ILE A 1 109 ? -1.481 -0.385 2.147 1.00 94.44 109 ILE A N 1
ATOM 906 C CA . ILE A 1 109 ? -0.959 -1.757 2.228 1.00 94.44 109 ILE A CA 1
ATOM 907 C C . ILE A 1 109 ? -1.360 -2.360 3.573 1.00 94.44 109 ILE A C 1
ATOM 909 O O . ILE A 1 109 ? -0.938 -1.873 4.624 1.00 94.44 109 ILE A O 1
ATOM 913 N N . PHE A 1 110 ? -2.174 -3.413 3.551 1.00 90.94 110 PHE A N 1
ATOM 914 C CA . PHE A 1 110 ? -2.635 -4.071 4.774 1.00 90.94 110 PHE A CA 1
ATOM 915 C C . PHE A 1 110 ? -1.592 -5.025 5.368 1.00 90.94 110 PHE A C 1
ATOM 917 O O . PHE A 1 110 ? -0.968 -5.796 4.640 1.00 90.94 110 PHE A O 1
ATOM 924 N N . HIS A 1 111 ? -1.457 -4.992 6.693 1.00 88.00 111 HIS A N 1
ATOM 925 C CA . HIS A 1 111 ? -0.621 -5.893 7.478 1.00 88.00 111 HIS A CA 1
ATOM 926 C C . HIS A 1 111 ? -1.434 -6.401 8.670 1.00 88.00 111 HIS A C 1
ATOM 928 O O . HIS A 1 111 ? -1.938 -5.602 9.454 1.00 88.00 111 HIS A O 1
ATOM 934 N N . GLY A 1 112 ? -1.576 -7.721 8.804 1.00 80.44 112 GLY A N 1
ATOM 935 C CA . GLY A 1 112 ? -2.328 -8.335 9.909 1.00 80.44 112 GLY A CA 1
ATOM 936 C C . GLY A 1 112 ? -1.515 -8.513 11.190 1.00 80.44 112 GLY A C 1
ATOM 937 O O . GLY A 1 112 ? -2.079 -8.586 12.275 1.00 80.44 112 GLY A O 1
ATOM 938 N N . TYR A 1 113 ? -0.190 -8.535 11.076 1.00 81.81 113 TYR A N 1
ATOM 939 C CA . TYR A 1 113 ? 0.702 -8.864 12.179 1.00 81.81 113 TYR A CA 1
ATOM 940 C C . TYR A 1 113 ? 1.837 -7.854 12.284 1.00 81.81 113 TYR A C 1
ATOM 942 O O . TYR A 1 113 ? 2.238 -7.236 11.294 1.00 81.81 113 TYR A O 1
ATOM 950 N N . ARG A 1 114 ? 2.399 -7.731 13.483 1.00 81.19 114 ARG A N 1
ATOM 951 C CA . ARG A 1 114 ? 3.642 -7.006 13.740 1.00 81.19 114 ARG A CA 1
ATOM 952 C C . ARG A 1 114 ? 4.698 -7.963 14.247 1.00 81.19 114 ARG A C 1
ATOM 954 O O . ARG A 1 114 ? 4.393 -8.918 14.945 1.00 81.19 114 ARG A O 1
ATOM 961 N N . ARG A 1 115 ? 5.954 -7.663 13.930 1.00 82.56 115 ARG A N 1
ATOM 962 C CA . ARG A 1 115 ? 7.085 -8.338 14.567 1.00 82.56 115 ARG A CA 1
ATOM 963 C C . ARG A 1 115 ? 7.135 -7.927 16.030 1.00 82.56 115 ARG A C 1
ATOM 965 O O . ARG A 1 115 ? 7.134 -6.723 16.309 1.00 82.56 115 ARG A O 1
ATOM 972 N N . SER A 1 116 ? 7.190 -8.907 16.921 1.00 80.19 116 SER A N 1
ATOM 973 C CA . SER A 1 116 ? 7.369 -8.673 18.346 1.00 80.19 116 SER A CA 1
ATOM 974 C C . SER A 1 116 ? 8.687 -7.955 18.597 1.00 80.19 116 SER A C 1
ATOM 976 O O . SER A 1 116 ? 9.713 -8.233 17.963 1.00 80.19 116 SER A O 1
ATOM 978 N N . ARG A 1 117 ? 8.631 -6.999 19.516 1.00 80.31 117 ARG A N 1
ATOM 979 C CA . ARG A 1 117 ? 9.783 -6.248 19.990 1.00 80.31 117 ARG A CA 1
ATOM 980 C C . ARG A 1 117 ? 9.794 -6.287 21.507 1.00 80.31 117 ARG A C 1
ATOM 982 O O . ARG A 1 117 ? 8.719 -6.337 22.101 1.00 80.31 117 ARG A O 1
ATOM 989 N N . ASP A 1 118 ? 10.983 -6.287 22.089 1.00 82.62 118 ASP A N 1
ATOM 990 C CA . ASP A 1 118 ? 11.146 -6.105 23.528 1.00 82.62 118 ASP A CA 1
ATOM 991 C C . ASP A 1 118 ? 10.840 -4.652 23.935 1.00 82.62 118 ASP A C 1
ATOM 993 O O . ASP A 1 118 ? 10.560 -3.791 23.090 1.00 82.62 118 ASP A O 1
ATOM 997 N N . ASP A 1 119 ? 10.927 -4.365 25.232 1.00 82.12 119 ASP A N 1
ATOM 998 C CA . ASP A 1 119 ? 10.652 -3.036 25.793 1.00 82.12 119 ASP A CA 1
ATOM 999 C C . ASP A 1 119 ? 11.609 -1.949 25.273 1.00 82.12 119 ASP A C 1
ATOM 1001 O O . ASP A 1 119 ? 11.305 -0.758 25.327 1.00 82.12 119 ASP A O 1
ATOM 1005 N N . LYS A 1 120 ? 12.761 -2.347 24.718 1.00 82.25 120 LYS A N 1
ATOM 1006 C CA . LYS A 1 120 ? 13.751 -1.458 24.092 1.00 82.25 120 LYS A CA 1
ATOM 1007 C C . LYS A 1 120 ? 13.514 -1.296 22.588 1.00 82.25 120 LYS A C 1
ATOM 1009 O O . LYS A 1 120 ? 14.254 -0.581 21.912 1.00 82.25 120 LYS A O 1
ATOM 1014 N N . GLY A 1 121 ? 12.484 -1.941 22.042 1.00 78.00 121 GLY A N 1
ATOM 1015 C CA . GLY A 1 121 ? 12.155 -1.913 20.625 1.00 78.00 121 GLY A CA 1
ATOM 1016 C C . GLY A 1 121 ? 13.021 -2.837 19.764 1.00 78.00 121 GLY A C 1
ATOM 1017 O O . GLY A 1 121 ? 12.966 -2.726 18.536 1.00 78.00 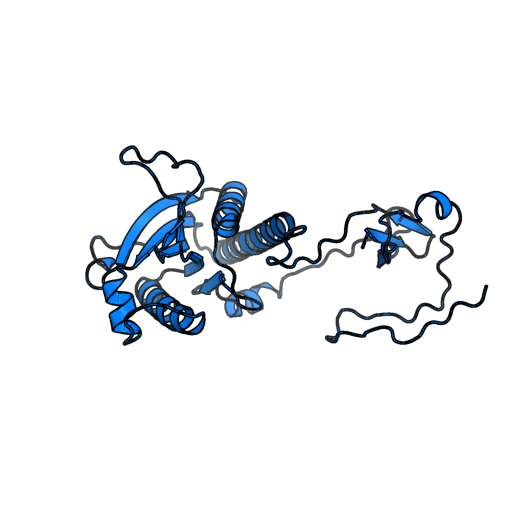121 GLY A O 1
ATOM 1018 N N . VAL A 1 122 ? 13.807 -3.742 20.345 1.00 80.75 122 VAL A N 1
ATOM 1019 C CA . VAL A 1 122 ? 14.650 -4.709 19.625 1.00 80.75 122 VAL A CA 1
ATOM 1020 C C . VAL A 1 122 ? 13.810 -5.912 19.199 1.00 80.75 122 VAL A C 1
ATOM 1022 O O . VAL A 1 122 ? 12.894 -6.322 19.901 1.00 80.75 122 VAL A O 1
ATOM 1025 N N . LEU A 1 123 ? 14.080 -6.467 18.012 1.00 78.88 123 LEU A N 1
ATOM 1026 C CA . LEU A 1 123 ? 13.376 -7.657 17.521 1.00 78.88 123 LEU A CA 1
ATOM 1027 C C . LEU A 1 123 ? 13.666 -8.864 18.422 1.00 78.88 123 LEU A C 1
ATOM 1029 O O . LEU A 1 123 ? 14.829 -9.204 18.631 1.00 78.88 123 LEU A O 1
ATOM 1033 N N . ILE A 1 124 ? 12.609 -9.526 18.894 1.00 78.19 124 ILE A N 1
ATOM 1034 C CA . ILE A 1 124 ? 12.721 -10.742 19.710 1.00 78.19 124 ILE A CA 1
ATOM 1035 C C . ILE A 1 124 ? 12.994 -11.943 18.795 1.00 78.19 124 ILE A C 1
ATOM 1037 O O . ILE A 1 124 ? 12.323 -12.100 17.770 1.00 78.19 124 ILE A O 1
ATOM 1041 N N . TYR A 1 125 ? 13.961 -12.787 19.176 1.00 71.69 125 TYR A N 1
ATOM 1042 C CA . TYR A 1 125 ? 14.280 -14.050 18.503 1.00 71.69 125 TYR A CA 1
ATOM 1043 C C . TYR A 1 125 ? 13.928 -15.263 19.391 1.00 71.69 125 TYR A C 1
ATOM 1045 O O . TYR A 1 125 ? 14.229 -15.219 20.582 1.00 71.69 125 TYR A O 1
ATOM 1053 N N . PRO A 1 126 ? 13.327 -16.342 18.839 1.00 74.88 126 PRO A N 1
ATOM 1054 C CA . PRO A 1 126 ? 12.889 -16.488 17.448 1.00 74.88 126 PRO A CA 1
ATOM 1055 C C . PRO A 1 126 ? 11.803 -15.465 17.087 1.00 74.88 126 PRO A C 1
ATOM 1057 O O . PRO A 1 126 ? 11.055 -15.016 17.952 1.00 74.88 126 PRO A O 1
ATOM 1060 N N . LEU A 1 127 ? 11.768 -15.063 15.810 1.00 74.06 127 LEU A N 1
ATOM 1061 C CA . LEU A 1 127 ? 10.841 -14.050 15.300 1.00 74.06 127 LEU A CA 1
ATOM 1062 C C . LEU A 1 127 ? 9.400 -14.445 15.637 1.00 74.06 127 LEU A C 1
ATOM 1064 O O . LEU A 1 127 ? 8.804 -15.280 14.960 1.00 74.06 127 LEU A O 1
ATOM 1068 N N . SER A 1 128 ? 8.839 -13.821 16.669 1.00 75.75 128 SER A N 1
ATOM 1069 C CA . SER A 1 128 ? 7.425 -13.941 16.998 1.00 75.75 128 SER A CA 1
ATOM 1070 C C . SER A 1 128 ? 6.649 -12.794 16.356 1.00 75.75 128 SER A C 1
ATOM 1072 O O . SER A 1 128 ? 7.151 -11.679 16.177 1.00 75.75 128 SER A O 1
ATOM 1074 N N . MET A 1 129 ? 5.425 -13.096 15.934 1.00 78.06 129 MET A N 1
ATOM 1075 C CA . MET A 1 129 ? 4.520 -12.148 15.298 1.00 78.06 129 MET A CA 1
ATOM 1076 C C . MET A 1 129 ? 3.299 -11.992 16.197 1.00 78.06 129 MET A C 1
ATOM 1078 O O . MET A 1 129 ? 2.619 -12.974 16.478 1.00 78.06 129 MET A O 1
ATOM 1082 N N . SER A 1 130 ? 3.010 -10.772 16.637 1.00 78.75 130 SER A N 1
ATOM 1083 C CA . SER A 1 130 ? 1.776 -10.470 17.354 1.00 78.75 130 SER A CA 1
ATOM 1084 C C . SER A 1 130 ? 0.701 -10.030 16.371 1.00 78.75 130 SER A C 1
ATOM 1086 O O . SER A 1 130 ? 0.958 -9.277 15.422 1.00 78.75 130 SER A O 1
ATOM 1088 N N . TYR A 1 131 ? -0.517 -10.522 16.578 1.00 77.56 131 TYR A N 1
ATOM 1089 C CA . TYR A 1 131 ? -1.668 -10.058 15.823 1.00 77.56 131 TYR A CA 1
ATOM 1090 C C . TYR A 1 131 ? -1.897 -8.570 16.115 1.00 77.56 131 TYR A C 1
ATOM 1092 O O . TYR A 1 131 ? -2.034 -8.156 17.263 1.00 77.56 131 TYR A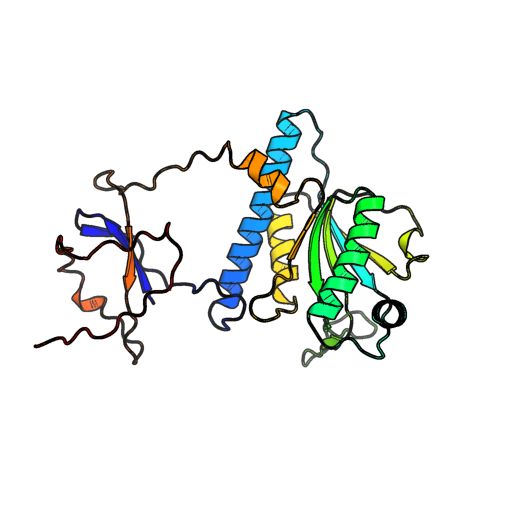 O 1
ATOM 1100 N N . SER A 1 132 ? -1.824 -7.737 15.078 1.00 79.75 132 SER A N 1
ATOM 1101 C CA . SER A 1 132 ? -1.899 -6.283 15.219 1.00 79.75 132 SER A CA 1
ATOM 1102 C C . SER A 1 132 ? -2.221 -5.655 13.861 1.00 79.75 132 SER A C 1
ATOM 1104 O O . SER A 1 132 ? -1.315 -5.190 13.151 1.00 79.75 132 SER A O 1
ATOM 1106 N N . PRO A 1 133 ? -3.500 -5.666 13.449 1.00 82.00 133 PRO A N 1
ATOM 1107 C CA . PRO A 1 133 ? -3.906 -5.195 12.137 1.00 82.00 133 PRO A CA 1
ATOM 1108 C C . PRO A 1 133 ? -3.633 -3.695 11.979 1.00 82.00 133 PRO A C 1
ATOM 1110 O O . PRO A 1 133 ? -4.074 -2.852 12.766 1.00 82.00 133 PRO A O 1
ATOM 1113 N N . HIS A 1 134 ? -2.899 -3.342 10.931 1.00 89.81 134 HIS A N 1
ATOM 1114 C CA . HIS A 1 134 ? -2.570 -1.963 10.598 1.00 89.81 134 HIS A CA 1
ATOM 1115 C C . HIS A 1 134 ? -2.429 -1.781 9.087 1.00 89.81 134 HIS A C 1
ATOM 1117 O O . HIS A 1 134 ? -2.303 -2.733 8.312 1.00 89.81 134 HIS A O 1
ATOM 1123 N N . PHE A 1 135 ? -2.460 -0.526 8.654 1.00 92.62 135 PHE A N 1
ATOM 1124 C CA . PHE A 1 135 ? -2.190 -0.171 7.271 1.00 92.62 135 PHE A CA 1
ATOM 1125 C C . PHE A 1 135 ? -0.947 0.691 7.172 1.00 92.62 135 PHE A C 1
ATOM 1127 O O . PHE A 1 135 ? -0.835 1.713 7.844 1.00 92.62 135 PHE A O 1
ATOM 1134 N N . HIS A 1 136 ? -0.065 0.348 6.246 1.00 95.00 136 HIS A N 1
ATOM 1135 C CA . HIS A 1 136 ? 0.924 1.293 5.764 1.00 95.00 136 HIS A CA 1
ATOM 1136 C C . HIS A 1 136 ? 0.306 2.129 4.650 1.00 95.00 136 HIS A C 1
ATOM 1138 O O . HIS A 1 136 ? -0.218 1.590 3.676 1.00 95.00 136 HIS A O 1
ATOM 1144 N N . PHE A 1 137 ? 0.374 3.448 4.785 1.00 95.44 137 PHE A N 1
ATOM 1145 C CA . PHE A 1 137 ? 0.035 4.372 3.713 1.00 95.44 137 PHE A CA 1
ATOM 1146 C C . PHE A 1 137 ? 1.304 5.012 3.160 1.00 95.44 137 PHE A C 1
ATOM 1148 O O . PHE A 1 137 ? 2.152 5.482 3.920 1.00 95.44 137 PHE A O 1
ATOM 1155 N N . ILE A 1 138 ? 1.409 5.029 1.833 1.00 96.00 138 ILE A N 1
ATOM 1156 C CA . ILE A 1 138 ? 2.434 5.741 1.075 1.00 96.00 138 ILE A CA 1
ATOM 1157 C C . ILE A 1 138 ? 1.719 6.697 0.125 1.00 96.00 138 ILE A C 1
ATOM 1159 O O . ILE A 1 138 ? 0.948 6.255 -0.723 1.00 96.00 138 ILE A O 1
ATOM 1163 N N . GLY A 1 139 ? 1.945 8.000 0.251 1.00 94.31 139 GLY A N 1
ATOM 1164 C CA . GLY A 1 139 ? 1.264 8.970 -0.607 1.00 94.31 139 GLY A CA 1
ATOM 1165 C C . GLY A 1 139 ? 1.308 10.400 -0.097 1.00 94.31 139 GLY A C 1
ATOM 1166 O O . GLY A 1 139 ? 2.123 10.752 0.758 1.00 94.31 139 GLY A O 1
ATOM 1167 N N . HIS A 1 140 ? 0.398 11.219 -0.614 1.00 91.31 140 HIS A N 1
ATOM 1168 C CA . HIS A 1 140 ? 0.201 12.597 -0.181 1.00 91.31 140 HIS A CA 1
ATOM 1169 C C . HIS A 1 140 ? -1.016 12.726 0.731 1.00 91.31 140 HIS A C 1
ATOM 1171 O O . HIS A 1 140 ? -2.024 12.043 0.558 1.00 91.31 140 HIS A O 1
ATOM 1177 N N . GLY A 1 141 ? -0.916 13.640 1.688 1.00 86.06 141 GLY A N 1
ATOM 1178 C CA . GLY A 1 141 ? -1.982 13.974 2.621 1.00 86.06 141 GLY A CA 1
ATOM 1179 C C . GLY A 1 141 ? -1.446 14.806 3.778 1.00 86.06 141 GLY A C 1
ATOM 1180 O O . GLY A 1 141 ? -0.230 14.867 4.006 1.00 86.06 141 GLY A O 1
ATOM 1181 N N . TRP A 1 142 ? -2.357 15.458 4.492 1.00 81.38 142 TRP A N 1
ATOM 1182 C CA . TRP A 1 142 ? -2.053 16.195 5.712 1.00 81.38 142 TRP A CA 1
ATOM 1183 C C . TRP A 1 142 ? -2.826 15.589 6.875 1.00 81.38 142 TRP A C 1
ATOM 1185 O O . TRP A 1 142 ? -4.039 15.431 6.789 1.00 81.38 142 TRP A O 1
ATOM 1195 N N . ILE A 1 143 ? -2.124 15.240 7.951 1.00 74.31 143 ILE A N 1
ATOM 1196 C CA . ILE A 1 143 ? -2.741 14.716 9.171 1.00 74.31 143 ILE A CA 1
ATOM 1197 C C . ILE A 1 143 ? -3.065 15.918 10.058 1.00 74.31 143 ILE A C 1
ATOM 1199 O O . ILE A 1 143 ? -2.132 16.552 10.548 1.00 74.31 143 ILE A O 1
ATOM 1203 N N . PRO A 1 144 ? -4.343 16.239 10.310 1.00 72.12 144 PRO A N 1
ATOM 1204 C CA . PRO A 1 144 ? -4.677 17.169 11.374 1.00 72.12 144 PRO A CA 1
ATOM 1205 C C . PRO A 1 144 ? -4.399 16.489 12.719 1.00 72.12 144 PRO A C 1
ATOM 1207 O O . PRO A 1 144 ? -4.740 15.314 12.907 1.00 72.12 144 PRO A O 1
ATOM 1210 N N . ASN A 1 145 ? -3.805 17.220 13.664 1.00 65.44 145 ASN A N 1
ATOM 1211 C CA . ASN A 1 145 ? -3.579 16.714 15.018 1.00 65.44 145 ASN A CA 1
ATOM 1212 C C . ASN A 1 145 ? -4.898 16.194 15.626 1.00 65.44 145 ASN A C 1
ATOM 1214 O O . ASN A 1 145 ? -5.957 16.792 15.452 1.00 65.44 145 ASN A O 1
ATOM 1218 N N . ASN A 1 146 ? -4.843 15.050 16.316 1.00 68.75 146 ASN A N 1
ATOM 1219 C CA . ASN A 1 146 ? -5.957 14.398 17.029 1.00 68.75 146 ASN A CA 1
ATOM 1220 C C . ASN A 1 146 ? -7.180 13.926 16.205 1.00 68.75 146 ASN A C 1
ATOM 1222 O O . ASN A 1 146 ? -8.014 13.203 16.753 1.00 68.75 146 ASN A O 1
ATOM 1226 N N . PHE A 1 147 ? -7.277 14.209 14.899 1.00 71.94 147 PHE A N 1
ATOM 1227 C CA . PHE A 1 147 ? -8.446 13.842 14.073 1.00 71.94 147 PHE A CA 1
ATOM 1228 C C . PHE A 1 147 ? -8.741 12.338 14.050 1.00 71.94 147 PHE A C 1
ATOM 1230 O O . PHE A 1 147 ? -9.884 11.928 13.876 1.00 71.94 147 PHE A O 1
ATOM 1237 N N . PHE A 1 148 ? -7.713 11.508 14.200 1.00 71.38 148 PHE A N 1
ATOM 1238 C CA . PHE A 1 148 ? -7.822 10.058 14.073 1.00 71.38 148 PHE A CA 1
ATOM 1239 C C . PHE A 1 148 ? -8.219 9.356 15.373 1.00 71.38 148 PHE A C 1
ATOM 1241 O O . PHE A 1 148 ? -8.887 8.323 15.312 1.00 71.38 148 PHE A O 1
ATOM 1248 N N . LYS A 1 149 ? -7.915 9.955 16.536 1.00 74.62 149 LYS A N 1
ATOM 1249 C CA . LYS A 1 149 ? -8.259 9.384 17.849 1.00 74.62 149 LYS A CA 1
ATOM 1250 C C . LYS A 1 149 ? -9.771 9.221 18.016 1.00 74.62 149 LYS A C 1
ATOM 1252 O O . LYS A 1 149 ? -10.213 8.182 18.487 1.00 74.62 149 LYS A O 1
ATOM 1257 N N . ARG A 1 150 ? -10.566 10.186 17.535 1.00 75.62 150 ARG A N 1
ATOM 1258 C CA . ARG A 1 150 ? -12.045 10.122 17.560 1.00 75.62 150 ARG A CA 1
ATOM 1259 C C . ARG A 1 150 ? -12.654 9.021 16.686 1.00 75.62 150 ARG A C 1
ATOM 1261 O O . ARG A 1 150 ? -13.821 8.698 16.848 1.00 75.62 150 ARG A O 1
ATOM 1268 N N . PHE A 1 151 ? -11.883 8.460 15.758 1.00 73.94 151 PHE A N 1
ATOM 1269 C CA . PHE A 1 151 ? -12.288 7.313 14.943 1.00 73.94 151 PHE A CA 1
ATOM 1270 C C . PHE A 1 151 ? -11.598 6.016 15.400 1.00 73.94 151 PHE A C 1
ATOM 1272 O O . PHE A 1 151 ? -11.646 5.018 14.687 1.00 73.94 151 PHE A O 1
ATOM 1279 N N . GLY A 1 152 ? -10.908 6.059 16.548 1.00 77.38 152 GLY A N 1
ATOM 1280 C CA . GLY A 1 152 ? -10.165 4.943 17.127 1.00 77.38 152 GLY A CA 1
ATOM 1281 C C . GLY A 1 152 ? -8.969 4.465 16.310 1.00 77.38 152 GLY A C 1
ATOM 1282 O O . GLY A 1 152 ? -8.554 3.311 16.416 1.00 77.38 152 GLY A O 1
ATOM 1283 N N . PHE A 1 153 ? -8.381 5.361 15.518 1.00 82.94 153 PHE A N 1
ATOM 1284 C CA . PHE A 1 153 ? -7.099 5.123 14.868 1.00 82.94 153 PHE A CA 1
ATOM 1285 C C . PHE A 1 153 ? -5.990 5.881 15.586 1.00 82.94 153 PHE A C 1
ATOM 1287 O O . PHE A 1 153 ? -6.177 7.009 16.053 1.00 82.94 153 PHE A O 1
ATOM 1294 N N . THR A 1 154 ? -4.797 5.300 15.588 1.00 84.12 154 THR A N 1
ATOM 1295 C CA . THR A 1 154 ? -3.566 6.048 15.844 1.00 84.12 154 THR A CA 1
ATOM 1296 C C . THR A 1 154 ? -2.745 6.085 14.568 1.00 84.12 154 THR A C 1
ATOM 1298 O O . THR A 1 154 ? -2.610 5.082 13.867 1.00 84.12 154 THR A O 1
ATOM 1301 N N . ILE A 1 155 ? -2.230 7.266 14.229 1.00 86.00 155 ILE A N 1
ATOM 1302 C CA . ILE A 1 155 ? -1.346 7.425 13.080 1.00 86.00 155 ILE A CA 1
ATOM 1303 C C . ILE A 1 155 ? 0.046 7.756 13.568 1.00 86.00 155 ILE A C 1
ATOM 1305 O O . ILE A 1 155 ? 0.236 8.681 14.353 1.00 86.00 155 ILE A O 1
ATOM 1309 N N . SER A 1 156 ? 1.009 7.015 13.042 1.00 87.75 156 SER A N 1
ATOM 1310 C CA . SER A 1 156 ? 2.425 7.248 13.261 1.00 87.75 156 SER A CA 1
ATOM 1311 C C . SER A 1 156 ? 3.054 7.628 11.931 1.00 87.75 156 SER A C 1
ATOM 1313 O O . SER A 1 156 ? 2.971 6.876 10.958 1.00 87.75 156 SER A O 1
ATOM 1315 N N . HIS A 1 157 ? 3.683 8.798 11.869 1.00 89.62 157 HIS A N 1
ATOM 1316 C CA . HIS A 1 157 ? 4.531 9.133 10.735 1.00 89.62 157 HIS A CA 1
ATOM 1317 C C . HIS A 1 157 ? 5.818 8.317 10.840 1.00 89.62 157 HIS A C 1
ATOM 1319 O O . HIS A 1 157 ? 6.547 8.450 11.816 1.00 89.62 157 HIS A O 1
ATOM 1325 N N . LEU A 1 158 ? 6.080 7.462 9.855 1.00 90.19 158 LEU A N 1
ATOM 1326 C CA . LEU A 1 158 ? 7.260 6.602 9.871 1.00 90.19 158 LEU A CA 1
ATOM 1327 C C . LEU A 1 158 ? 8.444 7.312 9.228 1.00 90.19 158 LEU A C 1
ATOM 1329 O O . LEU A 1 158 ? 9.531 7.319 9.792 1.00 90.19 158 LEU A O 1
ATOM 1333 N N . ARG A 1 159 ? 8.239 7.909 8.047 1.00 90.75 159 ARG A N 1
ATOM 1334 C CA . ARG A 1 159 ? 9.292 8.642 7.332 1.00 90.75 159 ARG A CA 1
ATOM 1335 C C . ARG A 1 159 ? 8.771 9.440 6.145 1.00 90.75 159 ARG A C 1
ATOM 1337 O O . ARG A 1 159 ? 7.740 9.125 5.548 1.00 90.75 159 ARG A O 1
ATOM 1344 N N . TRP A 1 160 ? 9.583 10.409 5.748 1.00 92.06 160 TRP A N 1
ATOM 1345 C CA . TRP A 1 160 ? 9.478 11.091 4.466 1.00 92.06 160 TRP A CA 1
ATOM 1346 C C . TRP A 1 160 ? 10.123 10.262 3.351 1.00 92.06 160 TRP A C 1
ATOM 1348 O O . TRP A 1 160 ? 11.113 9.561 3.565 1.00 92.06 160 TRP A O 1
ATOM 1358 N N . ILE A 1 161 ? 9.550 10.336 2.154 1.00 91.88 161 ILE A N 1
ATOM 1359 C CA . ILE A 1 161 ? 10.051 9.688 0.943 1.00 91.88 161 ILE A CA 1
ATOM 1360 C C . ILE A 1 161 ? 10.406 10.793 -0.054 1.00 91.88 161 ILE A C 1
ATOM 1362 O O . ILE A 1 161 ? 9.532 11.464 -0.606 1.00 91.88 161 ILE A O 1
ATOM 1366 N N . PHE A 1 162 ? 11.709 10.971 -0.265 1.00 87.88 162 PHE A N 1
ATOM 1367 C CA . PHE A 1 162 ? 12.267 12.088 -1.033 1.00 87.88 162 PHE A CA 1
ATOM 1368 C C . PHE A 1 162 ? 12.527 11.753 -2.503 1.00 87.88 162 PHE A C 1
ATOM 1370 O O . PHE A 1 162 ? 12.562 12.640 -3.350 1.00 87.88 162 PHE A O 1
ATOM 1377 N N . ASN A 1 163 ? 12.720 10.473 -2.823 1.00 89.94 163 ASN A N 1
ATOM 1378 C CA . ASN A 1 163 ? 13.124 10.040 -4.160 1.00 89.94 163 ASN A CA 1
ATOM 1379 C C . ASN A 1 163 ? 12.564 8.658 -4.522 1.00 89.94 163 ASN A C 1
ATOM 1381 O O . ASN A 1 163 ? 12.122 7.889 -3.665 1.00 89.94 163 ASN A O 1
ATOM 1385 N N . SER A 1 164 ? 12.633 8.315 -5.806 1.00 88.62 164 SER A N 1
ATOM 1386 C CA . SER A 1 164 ? 12.100 7.065 -6.354 1.00 88.62 164 SER A CA 1
ATOM 1387 C C . SER A 1 164 ? 12.742 5.817 -5.728 1.00 88.62 164 SER A C 1
ATOM 1389 O O . SER A 1 164 ? 12.052 4.829 -5.480 1.00 88.62 164 SER A O 1
ATOM 1391 N N . LYS A 1 165 ? 14.036 5.866 -5.372 1.00 91.56 165 LYS A N 1
ATOM 1392 C CA . LYS A 1 165 ? 14.737 4.760 -4.688 1.00 91.56 165 LYS A CA 1
ATOM 1393 C C . LYS A 1 165 ? 14.179 4.510 -3.282 1.00 91.56 165 LYS A C 1
ATOM 1395 O O . LYS A 1 165 ? 13.908 3.365 -2.921 1.00 91.56 165 LYS A O 1
ATOM 1400 N N . SER A 1 166 ? 13.966 5.563 -2.492 1.00 92.75 166 SER A N 1
ATOM 1401 C CA . SER A 1 166 ? 13.371 5.464 -1.151 1.00 92.75 166 SER A CA 1
ATOM 1402 C C . SER A 1 166 ? 11.903 5.029 -1.203 1.00 92.75 166 SER A C 1
ATOM 1404 O O . SER A 1 166 ? 11.489 4.218 -0.370 1.00 92.75 166 SER A O 1
ATOM 1406 N N . CYS A 1 167 ? 11.152 5.472 -2.219 1.00 93.88 167 CYS A N 1
ATOM 1407 C CA . CYS A 1 167 ? 9.786 5.020 -2.489 1.00 93.88 167 CYS A CA 1
ATOM 1408 C C . CYS A 1 167 ? 9.752 3.511 -2.763 1.00 93.88 167 CYS A C 1
ATOM 1410 O O . CYS A 1 167 ? 9.103 2.765 -2.028 1.00 93.88 167 CYS A O 1
ATOM 1412 N N . TYR A 1 168 ? 10.547 3.049 -3.735 1.00 95.19 168 TYR A N 1
ATOM 1413 C CA . TYR A 1 168 ? 10.697 1.632 -4.068 1.00 95.19 168 TYR A CA 1
ATOM 1414 C C . TYR A 1 168 ? 11.066 0.794 -2.843 1.00 95.19 168 TYR A C 1
ATOM 1416 O O . TYR A 1 168 ? 10.399 -0.192 -2.545 1.00 95.19 168 TYR A O 1
ATOM 1424 N N . ASN A 1 169 ? 12.093 1.203 -2.091 1.00 93.56 169 ASN A N 1
ATOM 1425 C CA . ASN A 1 169 ? 12.525 0.466 -0.907 1.00 93.56 169 ASN A CA 1
ATOM 1426 C C . ASN A 1 169 ? 11.459 0.445 0.195 1.00 93.56 169 ASN A C 1
ATOM 1428 O O . ASN A 1 169 ? 11.375 -0.541 0.917 1.00 93.56 169 ASN A O 1
ATOM 1432 N N . GLY A 1 170 ? 10.638 1.491 0.319 1.00 93.69 170 GLY A N 1
ATOM 1433 C CA . GLY A 1 170 ? 9.528 1.533 1.275 1.00 93.69 170 GLY A CA 1
ATOM 1434 C C . GLY A 1 170 ? 8.398 0.593 0.927 1.00 93.69 170 GLY A C 1
ATOM 1435 O O . GLY A 1 170 ? 7.972 -0.183 1.776 1.00 93.69 170 GLY A O 1
ATOM 1436 N N . ILE A 1 171 ? 7.958 0.628 -0.330 1.00 95.81 171 ILE A N 1
ATOM 1437 C CA . ILE A 1 171 ? 6.927 -0.282 -0.829 1.00 95.81 171 ILE A CA 1
ATOM 1438 C C . ILE A 1 171 ? 7.430 -1.722 -0.713 1.00 95.81 171 ILE A C 1
ATOM 1440 O O . ILE A 1 171 ? 6.748 -2.560 -0.133 1.00 95.81 171 ILE A O 1
ATOM 1444 N N . LYS A 1 172 ? 8.659 -1.989 -1.176 1.00 95.00 172 LYS A N 1
ATOM 1445 C CA . LYS A 1 172 ? 9.315 -3.297 -1.066 1.00 95.00 172 LYS A CA 1
ATOM 1446 C C . LYS A 1 172 ? 9.344 -3.780 0.380 1.00 95.00 172 LYS A C 1
ATOM 1448 O O . LYS A 1 172 ? 8.944 -4.905 0.633 1.00 95.00 172 LYS A O 1
ATOM 1453 N N . TYR A 1 173 ? 9.779 -2.931 1.313 1.00 92.25 173 TYR A N 1
ATOM 1454 C CA . TYR A 1 173 ? 9.819 -3.272 2.733 1.00 92.25 173 TYR A CA 1
ATOM 1455 C C . TYR A 1 173 ? 8.431 -3.621 3.271 1.00 92.25 173 TYR A C 1
ATOM 1457 O O . TYR A 1 173 ? 8.295 -4.648 3.912 1.00 92.25 173 TYR A O 1
ATOM 1465 N N . CYS A 1 174 ? 7.394 -2.835 2.976 1.00 93.19 174 CYS A N 1
ATOM 1466 C CA . CYS A 1 174 ? 6.026 -3.167 3.392 1.00 93.19 174 CYS A CA 1
ATOM 1467 C C . CYS A 1 174 ? 5.591 -4.531 2.823 1.00 93.19 174 CYS A C 1
ATOM 1469 O O . CYS A 1 174 ? 5.105 -5.402 3.529 1.00 93.19 174 CYS A O 1
ATOM 1471 N N . LEU A 1 175 ? 5.849 -4.779 1.541 1.00 92.25 175 LEU A N 1
ATOM 1472 C CA . LEU A 1 175 ? 5.453 -6.029 0.897 1.00 92.25 175 LEU A CA 1
ATOM 1473 C C . LEU A 1 175 ? 6.126 -7.284 1.491 1.00 92.25 175 LEU A C 1
ATOM 1475 O O . LEU A 1 175 ? 5.509 -8.348 1.451 1.00 92.25 175 LEU A O 1
ATOM 1479 N N . THR A 1 176 ? 7.336 -7.197 2.066 1.00 88.25 176 THR A N 1
ATOM 1480 C CA . THR A 1 176 ? 8.049 -8.372 2.626 1.00 88.25 176 THR A CA 1
ATOM 1481 C C . THR A 1 176 ? 7.443 -8.938 3.907 1.00 88.25 176 THR A C 1
ATOM 1483 O O . THR A 1 176 ? 7.899 -9.971 4.389 1.00 88.25 176 THR A O 1
ATOM 1486 N N . HIS A 1 177 ? 6.468 -8.257 4.503 1.00 85.25 177 HIS A N 1
ATOM 1487 C CA . HIS A 1 177 ? 5.798 -8.713 5.724 1.00 85.25 177 HIS A CA 1
ATOM 1488 C C . HIS A 1 177 ? 4.295 -8.413 5.712 1.00 85.25 177 HIS A C 1
ATOM 1490 O O . HIS A 1 177 ? 3.634 -8.465 6.750 1.00 85.25 177 HIS A O 1
ATOM 1496 N N . ALA A 1 178 ? 3.748 -8.110 4.536 1.00 87.00 178 ALA A N 1
ATOM 1497 C CA . ALA A 1 178 ? 2.316 -7.997 4.350 1.00 87.00 178 ALA A CA 1
ATOM 1498 C C . ALA A 1 178 ? 1.654 -9.383 4.362 1.00 87.00 178 ALA A C 1
ATOM 1500 O O . ALA A 1 178 ? 2.266 -10.388 3.995 1.00 87.00 178 ALA A O 1
ATOM 1501 N N . VAL A 1 179 ? 0.386 -9.427 4.769 1.00 80.50 179 VAL A N 1
ATOM 1502 C CA . VAL A 1 179 ? -0.403 -10.666 4.799 1.00 80.50 179 VAL A CA 1
ATOM 1503 C C . VAL A 1 179 ? -1.074 -10.854 3.450 1.00 80.50 179 VAL A C 1
ATOM 1505 O O . VAL A 1 179 ? -1.870 -10.004 3.053 1.00 80.50 179 VAL A O 1
ATOM 1508 N N . TYR A 1 180 ? -0.777 -11.958 2.768 1.00 80.81 180 TYR A N 1
ATOM 1509 C CA . TYR A 1 180 ? -1.350 -12.295 1.467 1.00 80.81 180 TYR A CA 1
ATOM 1510 C C . TYR A 1 180 ? -2.490 -13.296 1.618 1.00 80.81 180 TYR A C 1
ATOM 1512 O O . TYR A 1 180 ? -2.329 -14.353 2.216 1.00 80.81 180 TYR A O 1
ATOM 1520 N N . PHE A 1 181 ? -3.640 -12.962 1.035 1.00 76.62 181 PHE A N 1
ATOM 1521 C CA . PHE A 1 181 ? -4.773 -13.875 0.901 1.00 76.62 181 PHE A CA 1
ATOM 1522 C C . PHE A 1 181 ? -4.803 -14.382 -0.537 1.00 76.62 181 PHE A C 1
ATOM 1524 O O . PHE A 1 181 ? -4.625 -13.596 -1.474 1.00 76.62 181 PHE A O 1
ATOM 1531 N N . ASN A 1 182 ? -4.999 -15.688 -0.724 1.00 76.38 182 ASN A N 1
ATOM 1532 C CA . ASN A 1 182 ? -4.872 -16.314 -2.036 1.00 76.38 182 ASN A CA 1
ATOM 1533 C C . ASN A 1 182 ? -5.788 -15.647 -3.081 1.00 76.38 182 ASN A C 1
ATOM 1535 O O . ASN A 1 182 ? -6.995 -15.521 -2.877 1.00 76.38 182 ASN A O 1
ATOM 1539 N N . GLY A 1 183 ? -5.198 -15.166 -4.179 1.00 71.75 183 GLY A N 1
ATOM 1540 C CA . GLY A 1 183 ? -5.916 -14.471 -5.253 1.00 71.75 183 GLY A CA 1
ATOM 1541 C C . GLY A 1 183 ? -6.508 -13.103 -4.885 1.00 71.75 183 GLY A C 1
ATOM 1542 O O . GLY A 1 183 ? -7.305 -12.562 -5.650 1.00 71.75 183 GLY A O 1
ATOM 1543 N N . LYS A 1 184 ? -6.165 -12.518 -3.730 1.00 79.81 184 LYS A N 1
ATOM 1544 C CA . LYS A 1 184 ? -6.733 -11.242 -3.282 1.00 79.81 184 LYS A CA 1
ATOM 1545 C C . LYS A 1 184 ? -5.694 -10.126 -3.208 1.00 79.81 184 LYS A C 1
ATOM 1547 O O . LYS A 1 184 ? -4.573 -10.303 -2.739 1.00 79.81 184 LYS A O 1
ATOM 1552 N N . HIS A 1 185 ? -6.104 -8.921 -3.601 1.00 80.06 185 HIS A N 1
ATOM 1553 C CA . HIS A 1 185 ? -5.254 -7.741 -3.495 1.00 80.06 185 HIS A CA 1
ATOM 1554 C C . HIS A 1 185 ? -5.175 -7.234 -2.052 1.00 80.06 185 HIS A C 1
ATOM 1556 O O . HIS A 1 185 ? -6.196 -6.988 -1.399 1.00 80.06 185 HIS A O 1
ATOM 1562 N N . ILE A 1 186 ? -3.941 -7.038 -1.594 1.00 86.19 186 ILE A N 1
ATOM 1563 C CA . ILE A 1 186 ? -3.595 -6.432 -0.298 1.00 86.19 186 ILE A CA 1
ATOM 1564 C C . ILE A 1 186 ? -3.262 -4.939 -0.426 1.00 86.19 186 ILE A C 1
ATOM 1566 O O . ILE A 1 186 ? -3.237 -4.205 0.562 1.00 86.19 186 ILE A O 1
ATOM 1570 N N . LEU A 1 187 ? -3.009 -4.512 -1.666 1.00 92.31 187 LEU A N 1
ATOM 1571 C CA . LEU A 1 187 ? -2.697 -3.153 -2.070 1.00 92.31 187 LEU A CA 1
ATOM 1572 C C . LEU A 1 187 ? -3.966 -2.449 -2.505 1.00 92.31 187 LEU A C 1
ATOM 1574 O O . LEU A 1 187 ? -4.819 -3.029 -3.179 1.00 92.31 187 LEU A O 1
ATOM 1578 N N . THR A 1 188 ? -4.097 -1.181 -2.151 1.00 93.25 188 THR A N 1
ATOM 1579 C CA . THR A 1 188 ? -5.220 -0.376 -2.611 1.00 93.25 188 THR A CA 1
ATOM 1580 C C . THR A 1 188 ? -4.788 1.030 -2.936 1.00 93.25 188 THR A C 1
ATOM 1582 O O . THR A 1 188 ? -4.267 1.761 -2.100 1.00 93.25 188 THR A O 1
ATOM 1585 N N . TRP A 1 189 ? -5.048 1.401 -4.180 1.00 94.00 189 TRP A N 1
ATOM 1586 C CA . TRP A 1 189 ? -4.745 2.706 -4.724 1.00 94.00 189 TRP A CA 1
ATOM 1587 C C . TRP A 1 189 ? -5.986 3.589 -4.716 1.00 94.00 189 TRP A C 1
ATOM 1589 O O . TRP A 1 189 ? -7.058 3.168 -5.157 1.00 94.00 189 TRP A O 1
ATOM 1599 N N . PHE A 1 190 ? -5.856 4.819 -4.226 1.00 93.31 190 PHE A N 1
ATOM 1600 C CA . PHE A 1 190 ? -6.987 5.732 -4.086 1.00 93.31 190 PHE A CA 1
ATOM 1601 C C . PHE A 1 190 ? -6.592 7.200 -4.274 1.00 93.31 190 PHE A C 1
ATOM 1603 O O . PHE A 1 190 ? -5.414 7.559 -4.275 1.00 93.31 190 PHE A O 1
ATOM 1610 N N . GLY A 1 191 ? -7.607 8.049 -4.454 1.00 89.62 191 GLY A N 1
ATOM 1611 C CA . GLY A 1 191 ? -7.424 9.463 -4.778 1.00 89.62 191 GLY A CA 1
ATOM 1612 C C . GLY A 1 191 ? -6.892 9.647 -6.199 1.00 89.62 191 GLY A C 1
ATOM 1613 O O . GLY A 1 191 ? -7.257 8.905 -7.114 1.00 89.62 191 GLY A O 1
ATOM 1614 N N . HIS A 1 192 ? -5.983 10.600 -6.377 1.00 87.06 192 HIS A N 1
ATOM 1615 C CA . HIS A 1 192 ? -5.289 10.849 -7.640 1.00 87.06 192 HIS A CA 1
ATOM 1616 C C . HIS A 1 192 ? -4.493 9.637 -8.136 1.00 87.06 192 HIS A C 1
ATOM 1618 O O . HIS A 1 192 ? -4.319 9.509 -9.342 1.00 87.06 192 HIS A O 1
ATOM 1624 N N . TYR A 1 193 ? -4.105 8.708 -7.252 1.00 88.62 193 TYR A N 1
ATOM 1625 C CA . TYR A 1 193 ? -3.401 7.478 -7.633 1.00 88.62 193 TYR A CA 1
ATOM 1626 C C . TYR A 1 193 ? -4.310 6.284 -7.938 1.00 88.62 193 TYR A C 1
ATOM 1628 O O . TYR A 1 193 ? -3.811 5.184 -8.167 1.00 88.62 193 TYR A O 1
ATOM 1636 N N . SER A 1 194 ? -5.634 6.473 -7.953 1.00 88.50 194 SER A N 1
ATOM 1637 C CA . SER A 1 194 ? -6.579 5.393 -8.250 1.00 88.50 194 SER A CA 1
ATOM 1638 C C . SER A 1 194 ? -6.350 4.765 -9.633 1.00 88.50 194 SER A C 1
ATOM 1640 O O . SER A 1 194 ? -5.859 5.407 -10.561 1.00 88.50 194 SER A O 1
ATOM 1642 N N . TYR A 1 195 ? -6.766 3.507 -9.801 1.00 80.88 195 TYR A N 1
ATOM 1643 C CA . TYR A 1 195 ? -6.645 2.789 -11.076 1.00 80.88 195 TYR A CA 1
ATOM 1644 C C . TYR A 1 195 ? -7.323 3.518 -12.249 1.00 80.88 195 TYR A C 1
ATOM 1646 O O . TYR A 1 195 ? -6.798 3.513 -13.362 1.00 80.88 195 TYR A O 1
ATOM 1654 N N . ASN A 1 196 ? -8.438 4.210 -11.995 1.00 77.81 196 ASN A N 1
ATOM 1655 C CA . ASN A 1 196 ? -9.143 4.991 -13.013 1.00 77.81 196 ASN A CA 1
ATOM 1656 C C . ASN A 1 196 ? -8.355 6.234 -13.441 1.00 77.81 196 ASN A C 1
ATOM 1658 O O . ASN A 1 196 ? -8.410 6.621 -14.606 1.00 77.81 196 ASN A O 1
ATOM 1662 N N . SER A 1 197 ? -7.579 6.832 -12.534 1.00 73.75 197 SER A N 1
ATOM 1663 C CA . SER A 1 197 ? -6.696 7.954 -12.864 1.00 73.75 197 SER A CA 1
ATOM 1664 C C . SER A 1 197 ? -5.599 7.542 -13.845 1.00 73.75 197 SER A C 1
ATOM 1666 O O . SER A 1 197 ? -5.221 8.325 -14.708 1.00 73.75 197 SER A O 1
ATOM 1668 N N . LEU A 1 198 ? -5.118 6.299 -13.762 1.00 67.81 198 LEU A N 1
ATOM 1669 C CA . LEU A 1 198 ? -4.053 5.801 -14.637 1.00 67.81 198 LEU A CA 1
ATOM 1670 C C . LEU A 1 198 ? -4.517 5.483 -16.044 1.00 67.81 198 LEU A C 1
ATOM 1672 O O . LEU A 1 198 ? -3.717 5.587 -16.965 1.00 67.81 198 LEU A O 1
ATOM 1676 N N . ARG A 1 199 ? -5.798 5.153 -16.241 1.00 64.56 199 ARG A N 1
ATOM 1677 C CA . ARG 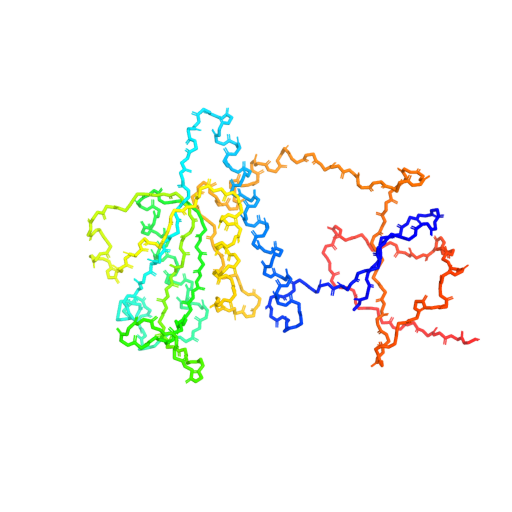A 1 199 ? -6.356 5.028 -17.595 1.00 64.56 199 ARG A CA 1
ATOM 1678 C C . ARG A 1 199 ? -6.177 6.326 -18.389 1.00 64.56 199 ARG A C 1
ATOM 1680 O O . ARG A 1 199 ? -5.882 6.265 -19.572 1.00 64.56 199 ARG A O 1
ATOM 1687 N N . LYS A 1 200 ? -6.248 7.480 -17.715 1.00 59.69 200 LYS A N 1
ATOM 1688 C CA . LYS A 1 200 ? -5.993 8.799 -18.318 1.00 59.69 200 LYS A CA 1
ATOM 1689 C C . LYS A 1 200 ? -4.510 9.051 -18.628 1.00 59.69 200 LYS A C 1
ATOM 1691 O O . LYS A 1 200 ? -4.203 9.883 -19.466 1.00 59.69 200 LYS A O 1
ATOM 1696 N N . ILE A 1 201 ? -3.596 8.352 -17.951 1.00 58.50 201 ILE A N 1
ATOM 1697 C CA . ILE A 1 201 ? -2.139 8.510 -18.105 1.00 58.50 201 ILE A CA 1
ATOM 1698 C C . ILE A 1 201 ? -1.575 7.509 -19.124 1.00 58.50 201 ILE A C 1
ATOM 1700 O O . ILE A 1 201 ? -0.631 7.824 -19.839 1.00 58.50 201 ILE A O 1
ATOM 1704 N N . ASN A 1 202 ? -2.174 6.320 -19.241 1.00 53.38 202 ASN A N 1
ATOM 1705 C CA . ASN A 1 202 ? -1.761 5.287 -20.197 1.00 53.38 202 ASN A CA 1
ATOM 1706 C C . ASN A 1 202 ? -1.949 5.689 -21.670 1.00 53.38 202 ASN A C 1
ATOM 1708 O O . ASN A 1 202 ? -1.400 5.010 -22.526 1.00 53.38 202 ASN A O 1
ATOM 1712 N N . GLN A 1 203 ? -2.648 6.791 -21.965 1.00 50.03 203 GLN A N 1
ATOM 1713 C CA . GLN A 1 203 ? -2.684 7.389 -23.308 1.00 50.03 203 GLN A CA 1
ATOM 1714 C C . GLN A 1 203 ? -1.312 7.921 -23.773 1.00 50.03 203 GLN A C 1
ATOM 1716 O O . GLN A 1 203 ? -1.169 8.283 -24.929 1.00 50.03 203 GLN A O 1
ATOM 1721 N N . PHE A 1 204 ? -0.305 7.955 -22.890 1.00 43.75 204 PHE A N 1
ATOM 1722 C CA . PHE A 1 204 ? 1.042 8.471 -23.169 1.00 43.75 204 PHE A CA 1
ATOM 1723 C C . PHE A 1 204 ? 2.144 7.411 -23.034 1.00 43.75 204 PHE A C 1
ATOM 1725 O O . PHE A 1 204 ? 3.300 7.757 -22.785 1.00 43.75 204 PHE A O 1
ATOM 1732 N N . LYS A 1 205 ? 1.804 6.118 -23.095 1.00 42.75 205 LYS A N 1
ATOM 1733 C CA . LYS A 1 205 ? 2.826 5.070 -23.170 1.00 42.75 205 LYS A CA 1
ATOM 1734 C C . LYS A 1 205 ? 3.238 4.877 -24.621 1.00 42.75 205 LYS A C 1
ATOM 1736 O O . LYS A 1 205 ? 2.579 4.149 -25.352 1.00 42.75 205 LYS A O 1
ATOM 1741 N N . GLU A 1 206 ? 4.343 5.501 -24.989 1.00 36.19 206 GLU A N 1
ATOM 1742 C CA . GLU A 1 206 ? 5.166 5.012 -26.087 1.00 36.19 206 GLU A CA 1
ATOM 1743 C C . GLU A 1 206 ? 5.848 3.738 -25.575 1.00 36.19 206 GLU A C 1
ATOM 1745 O O . GLU A 1 206 ? 6.517 3.745 -24.537 1.00 36.19 206 GLU A O 1
ATOM 1750 N N . TYR A 1 207 ? 5.541 2.613 -26.212 1.00 40.44 207 TYR A N 1
ATOM 1751 C CA . TYR A 1 207 ? 6.287 1.382 -26.019 1.00 40.44 207 TYR A CA 1
ATOM 1752 C C . TYR A 1 207 ? 7.433 1.437 -27.022 1.00 40.44 207 TYR A C 1
ATOM 1754 O O . TYR A 1 207 ? 7.182 1.549 -28.216 1.00 40.44 207 TYR A O 1
ATOM 1762 N N . GLU A 1 208 ? 8.669 1.417 -26.535 1.00 43.16 208 GLU A N 1
ATOM 1763 C CA . GLU A 1 208 ? 9.807 1.117 -27.397 1.00 43.16 208 GLU A CA 1
ATOM 1764 C C . GLU A 1 208 ? 9.754 -0.384 -27.682 1.00 43.16 208 GLU A C 1
ATOM 1766 O O . GLU A 1 208 ? 9.717 -1.195 -26.747 1.00 43.16 208 GLU A O 1
ATOM 1771 N N . ASP A 1 209 ? 9.675 -0.741 -28.962 1.00 52.66 209 ASP A N 1
ATOM 1772 C CA . ASP A 1 209 ? 9.833 -2.125 -29.387 1.00 52.66 209 ASP A CA 1
ATOM 1773 C C . ASP A 1 209 ? 11.234 -2.586 -28.972 1.00 52.66 209 ASP A C 1
ATOM 1775 O O . ASP A 1 209 ? 12.229 -1.900 -29.208 1.00 52.66 209 ASP A O 1
ATOM 1779 N N . VAL A 1 210 ? 11.316 -3.740 -28.308 1.00 60.12 210 VAL A N 1
ATOM 1780 C CA . VAL A 1 210 ? 12.615 -4.362 -28.057 1.00 60.12 210 VAL A CA 1
ATOM 1781 C C . VAL A 1 210 ? 12.983 -5.110 -29.331 1.00 60.12 210 VAL A C 1
ATOM 1783 O O . VAL A 1 210 ? 12.281 -6.047 -29.716 1.00 60.12 210 VAL A O 1
ATOM 1786 N N . LEU A 1 211 ? 14.038 -4.651 -29.997 1.00 74.31 211 LEU A N 1
ATOM 1787 C CA . LEU A 1 211 ? 14.534 -5.204 -31.253 1.00 74.31 211 LEU A CA 1
ATOM 1788 C C . LEU A 1 211 ? 15.795 -6.039 -31.004 1.00 74.31 211 LEU A C 1
ATOM 1790 O O . LEU A 1 211 ? 16.523 -5.827 -30.033 1.00 74.31 211 LEU A O 1
ATOM 1794 N N . CYS A 1 212 ? 16.041 -7.008 -31.875 1.00 69.06 212 CYS A N 1
ATOM 1795 C CA . CYS A 1 212 ? 17.244 -7.823 -31.871 1.00 69.06 212 CYS A CA 1
ATOM 1796 C C . CYS A 1 212 ? 18.457 -6.958 -32.224 1.00 69.06 212 CYS A C 1
ATOM 1798 O O . CYS A 1 212 ? 18.476 -6.341 -33.281 1.00 69.06 212 CYS A O 1
ATOM 1800 N N . GLU A 1 213 ? 19.510 -6.955 -31.405 1.00 73.06 213 GLU A N 1
ATOM 1801 C CA . GLU A 1 213 ? 20.704 -6.137 -31.694 1.00 73.06 213 GLU A CA 1
ATOM 1802 C C . GLU A 1 213 ? 21.462 -6.605 -32.951 1.00 73.06 213 GLU A C 1
ATOM 1804 O O . GLU A 1 213 ? 22.281 -5.868 -33.489 1.00 73.06 213 GLU A O 1
ATOM 1809 N N . SER A 1 214 ? 21.211 -7.831 -33.426 1.00 74.38 214 SER A N 1
ATOM 1810 C CA . SER A 1 214 ? 21.895 -8.398 -34.595 1.00 74.38 214 SER A CA 1
ATOM 1811 C C . SER A 1 214 ? 21.175 -8.153 -35.920 1.00 74.38 214 SER A C 1
ATOM 1813 O O . SER A 1 214 ? 21.832 -8.082 -36.953 1.00 74.38 214 SER A O 1
ATOM 1815 N N . CYS A 1 215 ? 19.843 -8.073 -35.922 1.00 79.75 215 CYS A N 1
ATOM 1816 C CA . CYS A 1 215 ? 19.061 -7.949 -37.162 1.00 79.75 215 CYS A CA 1
ATOM 1817 C C . CYS A 1 215 ? 17.914 -6.936 -37.084 1.00 79.75 215 CYS A C 1
ATOM 1819 O O . CYS A 1 215 ? 17.157 -6.811 -38.038 1.00 79.75 215 CYS A O 1
ATOM 1821 N N . GLU A 1 216 ? 17.773 -6.251 -35.948 1.00 78.81 216 GLU A N 1
ATOM 1822 C CA . GLU A 1 216 ? 16.736 -5.256 -35.658 1.00 78.81 216 GLU A CA 1
ATOM 1823 C C . GLU A 1 216 ? 15.291 -5.769 -35.767 1.00 78.81 216 GLU A C 1
ATOM 1825 O O . GLU A 1 216 ? 14.346 -4.993 -35.666 1.00 78.81 216 GLU A O 1
ATOM 1830 N N . ASP A 1 217 ? 15.098 -7.082 -35.901 1.00 79.81 217 ASP A N 1
ATOM 1831 C CA . ASP A 1 217 ? 13.775 -7.696 -35.908 1.00 79.81 217 ASP A CA 1
ATOM 1832 C C . ASP A 1 217 ? 13.235 -7.896 -34.482 1.00 79.81 217 ASP A C 1
ATOM 1834 O O . ASP A 1 217 ? 13.952 -7.771 -33.484 1.00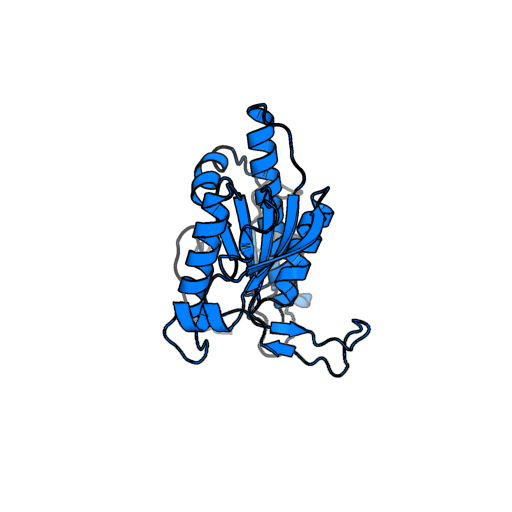 79.81 217 ASP A O 1
ATOM 1838 N N . ARG A 1 218 ? 11.950 -8.219 -34.355 1.00 71.06 218 ARG A N 1
ATOM 1839 C CA . ARG A 1 218 ? 11.297 -8.437 -33.062 1.00 71.06 218 ARG A CA 1
ATOM 1840 C C . ARG A 1 218 ? 11.904 -9.635 -32.333 1.00 71.06 218 ARG A C 1
ATOM 1842 O O . ARG A 1 218 ? 12.197 -10.677 -32.916 1.00 71.06 218 ARG A O 1
ATOM 1849 N N . ILE A 1 219 ? 12.049 -9.494 -31.018 1.00 73.69 219 ILE A N 1
ATOM 1850 C CA . ILE A 1 219 ? 12.397 -10.607 -30.130 1.00 73.69 219 ILE A CA 1
ATOM 1851 C C . ILE A 1 219 ? 11.155 -11.179 -29.444 1.00 73.69 219 ILE A C 1
ATOM 1853 O O . ILE A 1 219 ? 10.258 -10.456 -29.007 1.00 73.69 219 ILE A O 1
ATOM 1857 N N . TYR A 1 220 ? 11.145 -12.499 -29.296 1.00 67.62 220 TYR A N 1
ATOM 1858 C CA . TYR A 1 220 ? 10.085 -13.276 -28.666 1.00 67.62 220 TYR A CA 1
ATOM 1859 C C . TYR A 1 220 ? 10.564 -13.847 -27.334 1.00 67.62 220 TYR A C 1
ATOM 1861 O O . TYR A 1 220 ? 11.743 -14.138 -27.161 1.00 67.62 220 TYR A O 1
ATOM 1869 N N . LEU A 1 221 ? 9.654 -14.034 -26.378 1.00 63.66 221 LEU A N 1
ATOM 1870 C CA . LEU A 1 221 ? 9.951 -14.734 -25.130 1.00 63.66 221 LEU A CA 1
ATOM 1871 C C . LEU A 1 221 ? 9.583 -16.214 -25.280 1.00 63.66 221 LEU A C 1
ATOM 1873 O O . LEU A 1 221 ? 8.412 -16.533 -25.470 1.00 63.66 221 LEU A O 1
ATOM 1877 N N . LEU A 1 222 ? 10.564 -17.106 -25.155 1.00 66.25 222 LEU A N 1
ATOM 1878 C CA . LEU A 1 222 ? 10.364 -18.554 -25.181 1.00 66.25 222 LEU A CA 1
ATOM 1879 C C . LEU A 1 222 ? 10.475 -19.130 -23.764 1.00 66.25 222 LEU A C 1
ATOM 1881 O O . LEU A 1 222 ? 11.510 -18.972 -23.115 1.00 66.25 222 LEU A O 1
ATOM 1885 N N . ASP A 1 223 ? 9.434 -19.823 -23.297 1.00 58.59 223 ASP A N 1
ATOM 1886 C CA . ASP A 1 223 ? 9.443 -20.555 -22.026 1.00 58.59 223 ASP A CA 1
ATOM 1887 C C . ASP A 1 223 ? 9.882 -22.008 -22.243 1.00 58.59 223 ASP A C 1
ATOM 1889 O O . ASP A 1 223 ? 9.150 -22.824 -22.797 1.00 58.59 223 ASP A O 1
ATOM 1893 N N . LEU A 1 224 ? 11.079 -22.353 -21.767 1.00 60.19 224 LEU A N 1
ATOM 1894 C CA . LEU A 1 224 ? 11.614 -23.707 -21.830 1.00 60.19 224 LEU A CA 1
ATOM 1895 C C . LEU A 1 224 ? 11.130 -24.527 -20.617 1.00 60.19 224 LEU A C 1
ATOM 1897 O O . LEU A 1 224 ? 11.322 -24.101 -19.456 1.00 60.19 224 LEU A O 1
ATOM 1901 N N . PRO A 1 225 ? 10.523 -25.710 -20.839 1.00 49.25 225 PRO A N 1
ATOM 1902 C CA . PRO A 1 225 ? 10.197 -26.631 -19.760 1.00 49.25 225 PRO A CA 1
ATOM 1903 C C . PRO A 1 225 ? 11.473 -27.016 -19.001 1.00 49.25 225 PRO A C 1
ATOM 1905 O O . PRO A 1 225 ? 12.539 -27.207 -19.580 1.00 49.25 225 PRO A O 1
ATOM 1908 N N . LEU A 1 226 ? 11.373 -27.075 -17.671 1.00 46.00 226 LEU A N 1
ATOM 1909 C CA . LEU A 1 226 ? 12.391 -27.751 -16.868 1.00 46.00 226 LEU A CA 1
ATOM 1910 C C . LEU A 1 226 ? 12.043 -29.236 -16.895 1.00 46.00 226 LEU A C 1
ATOM 1912 O O . LEU A 1 226 ? 10.870 -29.565 -16.709 1.00 46.00 226 LEU A O 1
ATOM 1916 N N . ASP A 1 227 ? 13.028 -30.105 -17.107 1.00 44.03 227 ASP A N 1
ATOM 1917 C CA . ASP A 1 227 ? 12.810 -31.534 -16.905 1.00 44.03 227 ASP A CA 1
ATOM 1918 C C . ASP A 1 227 ? 12.408 -31.802 -15.426 1.00 44.03 227 ASP A C 1
ATOM 1920 O O . ASP A 1 227 ? 12.659 -30.965 -14.541 1.00 44.03 227 ASP A O 1
ATOM 1924 N N . PRO A 1 228 ? 11.760 -32.940 -15.128 1.00 42.12 228 PRO A N 1
ATOM 1925 C CA . PRO A 1 228 ? 11.332 -33.278 -13.770 1.00 42.12 228 PRO A CA 1
ATOM 1926 C C . PRO A 1 228 ? 12.485 -33.555 -12.782 1.00 42.12 228 PRO A C 1
ATOM 1928 O O . PRO A 1 228 ? 12.236 -33.635 -11.579 1.00 42.12 228 PRO A O 1
ATOM 1931 N N . TYR A 1 229 ? 13.731 -33.643 -13.251 1.00 46.19 229 TYR A N 1
ATOM 1932 C CA . TYR A 1 229 ? 14.937 -33.938 -12.471 1.00 46.19 229 TYR A CA 1
ATOM 1933 C C . TYR A 1 229 ? 15.844 -32.710 -12.246 1.00 46.19 229 TYR A C 1
ATOM 1935 O O . TYR A 1 229 ? 16.853 -32.802 -11.549 1.00 46.19 229 TYR A O 1
ATOM 1943 N N . GLY A 1 230 ? 15.473 -31.534 -12.762 1.00 40.25 230 GLY A N 1
ATOM 1944 C CA . GLY A 1 230 ? 16.221 -30.287 -12.604 1.00 40.25 230 GLY A CA 1
ATOM 1945 C C . GLY A 1 230 ? 17.438 -30.138 -13.524 1.00 40.25 230 GLY A C 1
ATOM 1946 O O . GLY A 1 230 ? 18.184 -29.166 -13.358 1.00 40.25 230 GLY A O 1
ATOM 1947 N N . TYR A 1 231 ? 17.632 -31.028 -14.502 1.00 39.62 231 TYR A N 1
ATOM 1948 C CA . TYR A 1 231 ? 18.713 -30.907 -15.479 1.00 39.62 231 TYR A CA 1
ATOM 1949 C C . TYR A 1 231 ? 18.268 -30.029 -16.651 1.00 39.62 231 TYR A C 1
ATOM 1951 O O . TYR A 1 231 ? 17.193 -30.176 -17.229 1.00 39.62 231 TYR A O 1
ATOM 1959 N N . SER A 1 232 ? 19.084 -29.026 -16.980 1.00 40.69 232 SER A N 1
ATOM 1960 C CA . SER A 1 232 ? 18.815 -28.157 -18.120 1.00 40.69 232 SER A CA 1
ATOM 1961 C C . SER A 1 232 ? 19.380 -28.765 -19.395 1.00 40.69 232 SER A C 1
ATOM 1963 O O . SER A 1 232 ? 20.600 -28.857 -19.505 1.00 40.69 232 SER A O 1
ATOM 1965 N N . TYR A 1 233 ? 18.525 -29.017 -20.385 1.00 43.97 233 TYR A N 1
ATOM 1966 C CA . TYR A 1 233 ? 18.881 -29.358 -21.774 1.00 43.97 233 TYR A CA 1
ATOM 1967 C C . TYR A 1 233 ? 19.723 -28.290 -22.512 1.00 43.97 233 TYR A C 1
ATOM 1969 O O . TYR A 1 233 ? 19.905 -28.352 -23.716 1.00 43.97 233 TYR A O 1
ATOM 1977 N N . ILE A 1 234 ? 20.269 -27.284 -21.826 1.00 41.75 234 ILE A N 1
ATOM 1978 C CA . ILE A 1 234 ? 20.932 -26.147 -22.482 1.00 41.75 234 ILE A CA 1
ATOM 1979 C C . ILE A 1 234 ? 22.291 -26.532 -23.077 1.00 41.75 234 ILE A C 1
ATOM 1981 O O . ILE A 1 234 ? 22.689 -25.933 -24.065 1.00 41.75 234 ILE A O 1
ATOM 1985 N N . LYS A 1 235 ? 22.981 -27.554 -22.550 1.00 39.25 235 LYS A N 1
ATOM 1986 C CA . LYS A 1 235 ? 24.301 -27.933 -23.085 1.00 39.25 235 LYS A CA 1
ATOM 1987 C C . LYS A 1 235 ? 24.261 -28.584 -24.473 1.00 39.25 235 LYS A C 1
ATOM 1989 O O . LYS A 1 235 ? 25.285 -28.580 -25.140 1.00 39.25 235 LYS A O 1
ATOM 1994 N N . GLU A 1 236 ? 23.117 -29.100 -24.918 1.00 40.22 236 GLU A N 1
ATOM 1995 C CA . GLU A 1 236 ? 23.001 -29.759 -26.232 1.00 40.22 236 GLU A CA 1
ATOM 1996 C C . GLU A 1 236 ? 22.314 -28.886 -27.295 1.00 40.22 236 GLU A C 1
ATOM 1998 O O . GLU A 1 236 ? 22.369 -29.205 -28.477 1.00 40.22 236 GLU A O 1
ATOM 2003 N N . PHE A 1 237 ? 21.734 -27.743 -26.909 1.00 39.38 237 PHE A N 1
ATOM 2004 C CA . PHE A 1 237 ? 21.031 -26.836 -27.829 1.00 39.38 237 PHE A CA 1
ATOM 2005 C C . PHE A 1 237 ? 21.845 -25.606 -28.265 1.00 39.38 237 PHE A C 1
ATOM 2007 O O . PHE A 1 237 ? 21.348 -24.809 -29.056 1.00 39.38 237 PHE A O 1
ATOM 2014 N N . GLU A 1 238 ? 23.103 -25.460 -27.831 1.00 37.00 238 GLU A N 1
ATOM 2015 C CA . GLU A 1 238 ? 23.987 -24.369 -28.293 1.00 37.00 238 GLU A CA 1
ATOM 2016 C C . GLU A 1 238 ? 24.291 -24.425 -29.805 1.00 37.00 238 GLU A C 1
ATOM 2018 O O . GLU A 1 238 ? 24.761 -23.436 -30.356 1.00 37.00 238 GLU A O 1
ATOM 2023 N N . HIS A 1 239 ? 24.000 -25.539 -30.492 1.00 35.59 239 HIS A N 1
ATOM 2024 C CA . HIS A 1 239 ? 24.283 -25.707 -31.926 1.00 35.59 239 HIS A CA 1
ATOM 2025 C C . HIS A 1 239 ? 23.052 -25.788 -32.844 1.00 35.59 239 HIS A C 1
ATOM 2027 O O . HIS A 1 239 ? 23.218 -25.723 -34.058 1.00 35.59 239 HIS A O 1
ATOM 2033 N N . TYR A 1 240 ? 21.827 -25.887 -32.316 1.00 34.81 240 TYR A N 1
ATOM 2034 C CA . TYR A 1 240 ? 20.627 -26.029 -33.151 1.00 34.81 240 TYR A CA 1
ATOM 2035 C C . TYR A 1 240 ? 19.412 -25.351 -32.513 1.00 34.81 240 TYR A C 1
ATOM 2037 O O . TYR A 1 240 ? 18.558 -25.999 -31.915 1.00 34.81 240 TYR A O 1
ATOM 2045 N N . ILE A 1 241 ? 19.296 -24.034 -32.685 1.00 35.66 241 ILE A N 1
ATOM 2046 C CA . ILE A 1 241 ? 17.989 -23.365 -32.642 1.00 35.66 241 ILE A CA 1
ATOM 2047 C C . ILE A 1 241 ? 17.681 -22.887 -34.061 1.00 35.66 241 ILE A C 1
ATOM 2049 O O . ILE A 1 241 ? 17.752 -21.707 -34.382 1.00 35.66 241 ILE A O 1
ATOM 2053 N N . THR A 1 242 ? 17.343 -23.825 -34.942 1.00 32.62 242 THR A N 1
ATOM 2054 C CA . THR A 1 242 ? 16.476 -23.514 -36.077 1.00 32.62 242 THR A CA 1
ATOM 2055 C C . THR A 1 242 ? 15.054 -23.619 -35.557 1.00 32.62 242 THR A C 1
ATOM 2057 O O . THR A 1 242 ? 14.540 -24.715 -35.357 1.00 32.62 242 THR A O 1
ATOM 2060 N N . VAL A 1 243 ? 14.426 -22.479 -35.262 1.00 33.19 243 VAL A N 1
ATOM 2061 C CA . VAL A 1 243 ? 13.012 -22.447 -34.869 1.00 33.19 243 VAL A CA 1
ATOM 2062 C C . VAL A 1 243 ? 12.206 -22.928 -36.083 1.00 33.19 243 VAL A C 1
ATOM 2064 O O . VAL A 1 243 ? 12.211 -22.248 -37.113 1.00 33.19 243 VAL A O 1
ATOM 2067 N N . PRO A 1 244 ? 11.544 -24.100 -36.052 1.00 30.86 244 PRO A N 1
ATOM 2068 C CA . PRO A 1 244 ? 10.727 -24.515 -37.180 1.00 30.86 244 PRO A CA 1
ATOM 2069 C C . PRO A 1 244 ? 9.554 -23.540 -37.296 1.00 30.86 244 PRO A C 1
ATOM 2071 O O . PRO A 1 244 ? 8.885 -23.265 -36.299 1.00 30.86 244 PRO A O 1
ATOM 2074 N N . ARG A 1 245 ? 9.276 -23.069 -38.517 1.00 32.50 245 ARG A N 1
ATOM 2075 C CA . ARG A 1 245 ? 8.204 -22.122 -38.912 1.00 32.50 245 ARG A CA 1
ATOM 2076 C C . ARG A 1 245 ? 6.765 -22.490 -38.476 1.00 32.50 245 ARG A C 1
ATOM 2078 O O . ARG A 1 245 ? 5.826 -21.819 -38.885 1.00 32.50 245 ARG A O 1
ATOM 2085 N N . PHE A 1 246 ? 6.571 -23.546 -37.685 1.00 30.39 246 PHE A N 1
ATOM 2086 C CA . PHE A 1 246 ? 5.282 -24.182 -37.399 1.00 30.39 246 PHE A CA 1
ATOM 2087 C C . PHE A 1 246 ? 4.950 -24.344 -35.907 1.00 30.39 246 PHE A C 1
ATOM 2089 O O . PHE A 1 246 ? 4.103 -25.164 -35.554 1.00 30.39 246 PHE A O 1
ATOM 2096 N N . TRP A 1 247 ? 5.544 -23.552 -35.010 1.00 34.50 247 TRP A N 1
ATOM 2097 C CA . TRP A 1 247 ? 4.971 -23.414 -33.666 1.00 34.50 247 TRP A CA 1
ATOM 2098 C C . TRP A 1 247 ? 3.837 -22.391 -33.709 1.00 34.50 247 TRP A C 1
ATOM 2100 O O . TRP A 1 247 ? 4.063 -21.190 -33.823 1.00 34.50 247 TRP A O 1
ATOM 2110 N N . ASN A 1 248 ? 2.600 -22.893 -33.662 1.00 31.84 248 ASN A N 1
ATOM 2111 C CA . ASN A 1 248 ? 1.402 -22.065 -33.625 1.00 31.84 248 ASN A CA 1
ATOM 2112 C C . ASN A 1 248 ? 1.467 -21.083 -32.446 1.00 31.84 248 ASN A C 1
ATOM 2114 O O . ASN A 1 248 ? 1.578 -21.466 -31.281 1.00 31.84 248 ASN A O 1
ATOM 2118 N N . TYR A 1 249 ? 1.407 -19.807 -32.813 1.00 39.47 249 TYR A N 1
ATOM 2119 C CA . TYR A 1 249 ? 1.522 -18.626 -31.976 1.00 39.47 249 TYR A CA 1
ATOM 2120 C C . TYR A 1 249 ? 0.556 -18.649 -30.783 1.00 39.47 249 TYR A C 1
ATOM 2122 O O . TYR A 1 249 ? -0.661 -18.729 -30.951 1.00 39.47 249 TYR A O 1
ATOM 2130 N N . ILE A 1 250 ? 1.094 -18.493 -29.571 1.00 33.16 250 ILE A N 1
ATOM 2131 C CA . ILE A 1 250 ? 0.300 -18.127 -28.394 1.00 33.16 250 ILE A CA 1
ATOM 2132 C C . ILE A 1 250 ? 0.315 -16.602 -28.300 1.00 33.16 250 ILE A C 1
ATOM 2134 O O . ILE A 1 250 ? 1.259 -16.001 -27.787 1.00 33.16 250 ILE A O 1
ATOM 2138 N N . ASP A 1 251 ? -0.743 -15.974 -28.809 1.00 31.42 251 ASP A N 1
ATOM 2139 C CA . ASP A 1 251 ? -0.988 -14.547 -28.625 1.00 31.42 251 ASP A CA 1
ATOM 2140 C C . ASP A 1 251 ? -1.407 -14.272 -27.169 1.00 31.42 251 ASP A C 1
ATOM 2142 O O . ASP A 1 251 ? -2.562 -14.448 -26.762 1.00 31.42 251 ASP A O 1
ATOM 2146 N N . TRP A 1 252 ? -0.430 -13.848 -26.363 1.00 36.88 252 TRP A N 1
ATOM 2147 C CA . TRP A 1 252 ? -0.591 -13.549 -24.936 1.00 36.88 252 TRP A CA 1
ATOM 2148 C C . T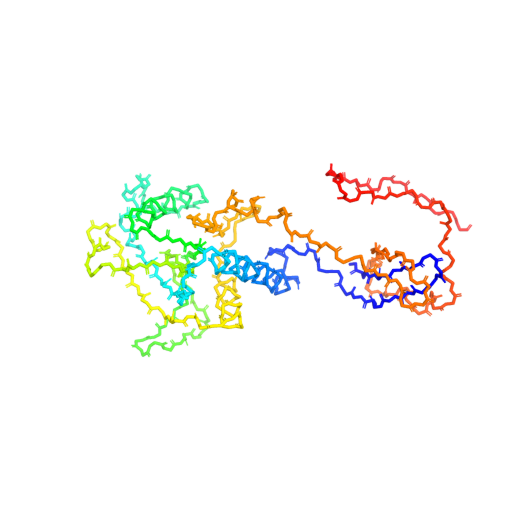RP A 1 252 ? -1.497 -12.338 -24.653 1.00 36.88 252 TRP A C 1
ATOM 2150 O O . TRP A 1 252 ? -1.824 -12.078 -23.491 1.00 36.88 252 TRP A O 1
ATOM 2160 N N . TYR A 1 253 ? -1.938 -11.596 -25.678 1.00 32.22 253 TYR A N 1
ATOM 2161 C CA . TYR A 1 253 ? -2.920 -10.523 -25.502 1.00 32.22 253 TYR A CA 1
ATOM 2162 C C . TYR A 1 253 ? -4.349 -11.041 -25.286 1.00 32.22 253 TYR A C 1
ATOM 2164 O O . TYR A 1 253 ? -5.209 -10.281 -24.827 1.00 32.22 253 TYR A O 1
ATOM 2172 N N . SER A 1 254 ? -4.607 -12.332 -25.518 1.00 29.42 254 SER A N 1
ATOM 2173 C CA . SER A 1 254 ? -5.905 -12.954 -25.264 1.00 29.42 254 SER A CA 1
ATOM 2174 C C . SER A 1 254 ? -5.872 -13.847 -24.012 1.00 29.42 254 SER A C 1
ATOM 2176 O O . SER A 1 254 ? -5.149 -14.831 -23.903 1.00 29.42 254 SER A O 1
ATOM 2178 N N . ASN A 1 255 ? -6.667 -13.483 -23.004 1.00 36.06 255 ASN A N 1
ATOM 2179 C CA . ASN A 1 255 ? -6.879 -14.296 -21.807 1.00 36.06 255 ASN A CA 1
ATOM 2180 C C . ASN A 1 255 ? -7.381 -15.709 -22.171 1.00 36.06 255 ASN A C 1
ATOM 2182 O O . ASN A 1 255 ? -8.523 -15.820 -22.623 1.00 36.06 255 ASN A O 1
ATOM 2186 N N . ARG A 1 256 ? -6.616 -16.764 -21.849 1.00 28.25 256 ARG A N 1
ATOM 2187 C CA . ARG A 1 256 ? -7.081 -18.035 -21.240 1.00 28.25 256 ARG A CA 1
ATOM 2188 C C . ARG A 1 256 ? -5.918 -19.025 -21.060 1.00 28.25 256 ARG A C 1
ATOM 2190 O O . ARG A 1 256 ? -5.062 -19.152 -21.922 1.00 28.25 256 ARG A O 1
ATOM 2197 N N . ASN A 1 257 ? -5.922 -19.748 -19.937 1.00 30.62 257 ASN A N 1
ATOM 2198 C CA . ASN A 1 257 ? -5.087 -20.936 -19.740 1.00 30.62 257 ASN A CA 1
ATOM 2199 C C . ASN A 1 257 ? -5.381 -21.956 -20.851 1.00 30.62 257 ASN A C 1
ATOM 2201 O O . ASN A 1 257 ? -6.541 -22.337 -21.016 1.00 30.62 257 ASN A O 1
ATOM 2205 N N . VAL A 1 258 ? -4.349 -22.444 -21.537 1.00 28.19 258 VAL A N 1
ATOM 2206 C CA . VAL A 1 258 ? -4.425 -23.655 -22.361 1.00 28.19 258 VAL A CA 1
ATOM 2207 C C . VAL A 1 258 ? -3.475 -24.672 -21.743 1.00 28.19 258 VAL A C 1
ATOM 2209 O O . VAL A 1 258 ? -2.274 -24.437 -21.646 1.00 28.19 258 VAL A O 1
ATOM 2212 N N . TRP A 1 259 ? -4.031 -25.782 -21.264 1.00 28.64 259 TRP A N 1
ATOM 2213 C CA . TRP A 1 259 ? -3.254 -26.964 -20.909 1.00 28.64 259 TRP A CA 1
ATOM 2214 C C . TRP A 1 259 ? -2.979 -27.719 -22.209 1.00 28.64 259 TRP A C 1
ATOM 2216 O O . TRP A 1 259 ? -3.928 -28.075 -22.905 1.00 28.64 259 TRP A O 1
ATOM 2226 N N . LEU A 1 260 ? -1.708 -27.946 -22.546 1.00 27.86 260 LEU A N 1
ATOM 2227 C CA . LEU A 1 260 ? -1.350 -28.868 -23.623 1.00 27.86 260 LEU A CA 1
ATOM 2228 C C . LEU A 1 260 ? -1.740 -30.279 -23.170 1.00 27.86 260 LEU A C 1
ATOM 2230 O O . LEU A 1 260 ? -1.113 -30.844 -22.274 1.00 27.86 260 LEU A O 1
ATOM 2234 N N . LYS A 1 261 ? -2.823 -30.802 -23.745 1.00 25.94 261 LYS A N 1
ATOM 2235 C CA . LYS A 1 261 ? -3.204 -32.207 -23.647 1.00 25.94 261 LYS A CA 1
ATOM 2236 C C . LYS A 1 261 ? -2.641 -32.904 -24.885 1.00 25.94 261 LYS A C 1
ATOM 2238 O O . LYS A 1 261 ? -2.907 -32.458 -25.995 1.00 25.94 261 LYS A O 1
ATOM 2243 N N . ASP A 1 262 ? -1.860 -33.946 -24.632 1.00 31.98 262 ASP A N 1
ATOM 2244 C CA . ASP A 1 262 ? -1.372 -34.954 -25.575 1.00 31.98 262 ASP A CA 1
ATOM 2245 C C . ASP A 1 262 ? -0.451 -34.448 -26.703 1.00 31.98 262 ASP A C 1
ATOM 2247 O O . ASP A 1 262 ? -0.877 -34.154 -27.815 1.00 31.98 262 ASP A O 1
ATOM 2251 N N . VAL A 1 263 ? 0.859 -34.432 -26.426 1.00 27.19 263 VAL A N 1
ATOM 2252 C CA . VAL A 1 263 ? 1.890 -34.534 -27.471 1.00 27.19 263 VAL A CA 1
ATOM 2253 C C . VAL A 1 263 ? 2.644 -35.839 -27.239 1.00 27.19 263 VAL A C 1
ATOM 2255 O O . VAL A 1 263 ? 3.451 -35.948 -26.316 1.00 27.19 263 VAL A O 1
ATOM 2258 N N . THR A 1 264 ? 2.344 -36.850 -28.051 1.00 24.33 264 THR A N 1
ATOM 2259 C CA . THR A 1 264 ? 3.123 -38.088 -28.118 1.00 24.33 264 THR A CA 1
ATOM 2260 C C . THR A 1 264 ? 4.361 -37.819 -28.964 1.00 24.33 264 THR A C 1
ATOM 2262 O O . THR A 1 264 ? 4.246 -37.473 -30.137 1.00 24.33 264 THR A O 1
ATOM 2265 N N . ILE A 1 265 ? 5.542 -37.953 -28.365 1.00 27.66 265 ILE A N 1
ATOM 2266 C CA . ILE A 1 265 ? 6.817 -37.909 -29.082 1.00 27.66 265 ILE A CA 1
ATOM 2267 C C . ILE A 1 265 ? 7.154 -39.353 -29.458 1.00 27.66 265 ILE A C 1
ATOM 2269 O O . ILE A 1 265 ? 7.380 -40.179 -28.577 1.00 27.66 265 ILE A O 1
ATOM 2273 N N . THR A 1 266 ? 7.147 -39.669 -30.749 1.00 25.89 266 THR A N 1
ATOM 2274 C CA . THR A 1 266 ? 7.773 -40.891 -31.274 1.00 25.89 266 THR A CA 1
ATOM 2275 C C . THR A 1 266 ? 9.237 -40.608 -31.590 1.00 25.89 266 THR A C 1
ATOM 2277 O O . THR A 1 266 ? 9.534 -39.579 -32.197 1.00 25.89 266 THR A O 1
ATOM 2280 N N . TYR A 1 267 ? 10.103 -41.507 -31.112 1.00 33.41 267 TYR A N 1
ATOM 2281 C CA . TYR A 1 267 ? 11.564 -41.478 -31.229 1.00 33.41 267 TYR A CA 1
ATOM 2282 C C . TYR A 1 267 ? 12.058 -41.576 -32.672 1.00 33.41 267 TYR A C 1
ATOM 2284 O O . TYR A 1 267 ? 11.406 -42.297 -33.463 1.00 33.41 267 TYR A O 1
#

Sequence (267 aa):
FKSAYVCDCGSAWNVFLHSCNNINCPRCYINSIRATAKRDRNRFDQIDKYLSKKGFKKRFLRHISINIQEKEVLKWLGKKEIYDYDDLKVVRTKVMKILKKLHFSGLLIFHGYRRSRDDKGVLIYPLSMSYSPHFHFIGHGWIPNNFFKRFGFTISHLRWIFNSKSCYNGIKYCLTHAVYFNGKHILTWFGHYSYNSLRKINQFKEYEDVLCESCEDRIYLLDLPLDPYGYSYIKEFEHYITVPRFWNYIDWYSNRNVWLKDVTITY

Secondary structure (DSSP, 8-state):
-EEEEEETTS-EEEEEEPP---TT-TTTHHHHHHHHHHHHHHHHHHHHHHHHHTTPPPPPEEEEEEEE-HHHHHHHHTSSS--SHHHHHHHHHHHHHHHHHTT-EEEEEEEEEEE-B-TTSPBPTTT-EEEEEEEEEEEE----TTTTGGGTEEEEEEEEE-SHHHHHHHHHHHHTTPPPPTT---EEEEGGGSHHHHHTTGGG-PPPP-B-TTT-PBEEEEEEPPPTTS--GGGTSTT-----TT-----TTS-------------

Radius of gyration: 23.61 Å; chains: 1; bounding box: 44×65×65 Å

Foldseek 3Di:
DWKWWADLVGDTHDTHDDQPLDCPDPVNVLVVLLVVLLVQLVLVVLLQVVCVVVVHDDDWKFKKKKFADQVLLCVQVVHPHDDDVVSVVSVVVVVQVLCVVQVWFFKKFKAQWDFDADPVRHGDPPTDIHGTIIIITIGDGDDDPPPCVVSRIDMDGPDIHDDSVSSSVVSSVSSVRGDDDPPDDRMAGDDCSHPVVVVVSVVPDDDDADADPVPRHHIDMDDDDQPPVRDDPVVVCPVDDNPPPDPPDDPPVDDDDDDDDDDDDDD

pLDDT: mean 72.95, std 20.03, range [24.33, 96.0]